Protein AF-A0A7V4SBR6-F1 (afdb_monomer)

Nearest PDB structures (foldseek):
  5ohx-assembly2_B  TM=8.838E-01  e=6.238E-14  Apis mellifera
  6c2h-assembly1_A  TM=8.377E-01  e=1.307E-14  Saccharomyces cerevisiae S288C
  5mms-assembly4_D  TM=8.036E-01  e=3.857E-14  Homo sapiens
  4coo-assembly1_B  TM=7.930E-01  e=3.564E-13  Homo sapiens
  5mms-assembly4_E  TM=7.949E-01  e=6.904E-13  Homo sapiens

Sequence (320 aa):
MINLKINEDVLKKTVQRCRERNIIIPTFAQLKDPIKIPEKIKSKLKNVGLWDVNPLNLFRITWKNNPKEKDGDGLFNGVNYIEMPSELTGVKAKIFALVGKWFPTGAHKVGAAFGCLVPRLVTGQFDPTTQKAVWPSTGNYCRGGAFDCALLACDAIAILPEEMSKERFDWLKEIGTSEIFATPGCESNVKEIYDKCWELRKERGDKIVIFNQFDEFGNAVWHYEITGSAIEEVFNQLKIKNEKLKIAIYVSATGSAGTIGAGDYLKKKFPNMKIAAAEALQCPTLYLNGFGGHRIEGIGDKHVPWIHNVRNTDIVIAID

Secondary structure (DSSP, 8-state):
-------HHHHHHHHHHHHHTT--PPPHHHHH-GGGS-HHHHHHHTTS-TTSS-GGGGGG-STTB---SSS---SB-S--EEEEPHHHH-SSS-EEEE-GGGSGGGSTHHHHHHHHHHHHHHHTSS-TTT-EEEEE-SSHHHHHHHHHHHHTT-EEEEEEETTS-HHHHHHHHHTT-SEEEEESS-TT--HHHHHHHHHHHHHHGGGEEE--TTT-HHHHHHIIIIIHHHHHHHHHHHHHH-TT----EEEEE-SSSTGGGHHHHHHHH-TT-EEEEEEETTS-HHHHS-----S-TTS--SS--TT--GGG--EEEEE-

pLDDT: mean 93.12, std 7.9, range [49.84, 98.75]

Foldseek 3Di:
DDDQAFDVVLLVLLVVLCVVLVADADDLVCQQPVVPPDPVLQVVQQVDFQQDLANSNNSQLAQFFDPDPDGDPRGGHAGAKDWDDCVVVVDPDIDMDGQQQSHHVRGNLLLLLCLQPVSCNNRSVDRQVQAEEEQQAADDNLVSNLSVCSSSVHAYEYEHAPPDDPVVVVVSVVSPRPYYHHFHDHRLPRPRSVVVVVVCCVVPPRNYDYDDLLARLSLQVSLLSRVLSSVVRVQVVVCVVPVPDAQAEDEDEADSQSNLSSVVNVCVVRVNHAYEYEAALQQQCPNPVGGGDDDPHPHRNSYRGPNHPVVRHDYYHHDD

Structure (mmCIF, N/CA/C/O backbone):
data_AF-A0A7V4SBR6-F1
#
_entry.id   AF-A0A7V4SBR6-F1
#
loop_
_atom_site.group_PDB
_atom_site.id
_atom_site.type_symbol
_atom_site.label_atom_id
_atom_site.label_alt_id
_atom_site.label_comp_id
_atom_site.label_asym_id
_atom_site.label_entity_id
_atom_site.label_seq_id
_atom_site.pdbx_PDB_ins_code
_atom_site.Cartn_x
_atom_site.Cartn_y
_atom_site.Cartn_z
_atom_site.occupancy
_atom_site.B_iso_or_equiv
_atom_site.auth_seq_id
_atom_site.auth_comp_id
_atom_site.auth_asym_id
_atom_site.auth_atom_id
_atom_site.pdbx_PDB_model_num
ATOM 1 N N . MET A 1 1 ? -4.843 -17.094 -10.164 1.00 49.84 1 MET A N 1
ATOM 2 C CA . MET A 1 1 ? -3.934 -17.859 -9.277 1.00 49.84 1 MET A CA 1
ATOM 3 C C . MET A 1 1 ? -2.602 -17.126 -9.249 1.00 49.84 1 MET A C 1
ATOM 5 O O . MET A 1 1 ? -2.150 -16.742 -10.320 1.00 49.84 1 MET A O 1
ATOM 9 N N . ILE A 1 2 ? -2.013 -16.874 -8.074 1.00 59.53 2 ILE A N 1
ATOM 10 C CA . ILE A 1 2 ? -0.702 -16.206 -7.976 1.00 59.53 2 ILE A CA 1
ATOM 11 C C . ILE A 1 2 ? 0.346 -17.127 -8.611 1.00 59.53 2 ILE A C 1
ATOM 13 O O . ILE A 1 2 ? 0.466 -18.288 -8.221 1.00 59.53 2 ILE A O 1
ATOM 17 N N . ASN A 1 3 ? 1.073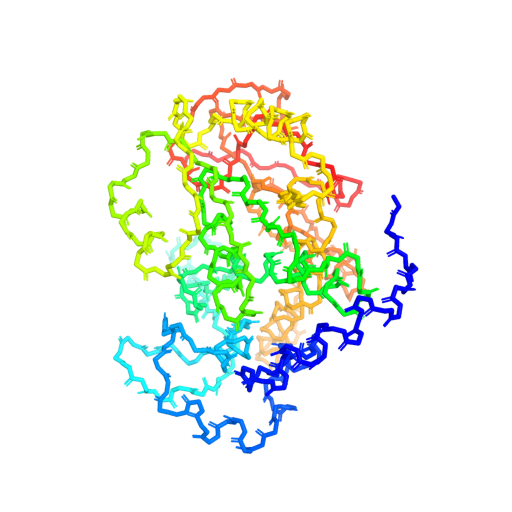 -16.632 -9.612 1.00 73.50 3 ASN A N 1
ATOM 18 C CA . ASN A 1 3 ? 2.171 -17.373 -10.217 1.00 73.50 3 ASN A CA 1
ATOM 19 C C . ASN A 1 3 ? 3.370 -17.327 -9.261 1.00 73.50 3 ASN A C 1
ATOM 21 O O . ASN A 1 3 ? 3.873 -16.250 -8.961 1.00 73.50 3 ASN A O 1
ATOM 25 N N . LEU A 1 4 ? 3.822 -18.481 -8.774 1.00 79.19 4 LEU A N 1
ATOM 26 C CA . LEU A 1 4 ? 4.982 -18.590 -7.879 1.00 79.19 4 LEU A CA 1
ATOM 27 C C . LEU A 1 4 ? 6.247 -19.065 -8.606 1.00 79.19 4 LEU A C 1
ATOM 29 O O . LEU A 1 4 ? 7.258 -19.343 -7.965 1.00 79.19 4 LEU A O 1
ATOM 33 N N . LYS A 1 5 ? 6.206 -19.183 -9.939 1.00 91.25 5 LYS A N 1
ATOM 34 C CA . LYS A 1 5 ? 7.383 -19.559 -10.724 1.00 91.25 5 LYS A CA 1
ATOM 35 C C . LYS A 1 5 ? 8.408 -18.434 -10.686 1.00 91.25 5 LYS A C 1
ATOM 37 O O . LYS A 1 5 ? 8.070 -17.283 -10.973 1.00 91.25 5 LYS A O 1
ATOM 42 N N . ILE A 1 6 ? 9.643 -18.810 -10.377 1.00 95.69 6 ILE A N 1
ATOM 43 C CA . ILE A 1 6 ? 10.805 -17.931 -10.420 1.00 95.69 6 ILE A CA 1
ATOM 44 C C . ILE A 1 6 ? 11.428 -18.028 -11.813 1.00 95.69 6 ILE A C 1
ATOM 46 O O . ILE A 1 6 ? 11.714 -19.122 -12.299 1.00 95.69 6 ILE A O 1
ATOM 50 N N . ASN A 1 7 ? 11.624 -16.882 -12.456 1.00 96.62 7 ASN A N 1
ATOM 51 C CA . ASN A 1 7 ? 12.447 -16.750 -13.648 1.00 96.62 7 ASN A CA 1
ATOM 52 C C . ASN A 1 7 ? 13.845 -16.286 -13.221 1.00 96.62 7 ASN A C 1
ATOM 54 O O . ASN A 1 7 ? 14.078 -15.101 -12.982 1.00 96.62 7 ASN A O 1
ATOM 58 N N . GLU A 1 8 ? 14.763 -17.243 -13.107 1.00 97.38 8 GLU A N 1
ATOM 59 C CA . GLU A 1 8 ? 16.122 -17.024 -12.601 1.00 97.38 8 GLU A CA 1
ATOM 60 C C . GLU A 1 8 ? 16.933 -16.037 -13.450 1.00 97.38 8 GLU A C 1
ATOM 62 O O . GLU A 1 8 ? 17.719 -15.254 -12.914 1.00 97.38 8 GLU A O 1
ATOM 67 N N . ASP A 1 9 ? 16.743 -16.030 -14.770 1.00 97.25 9 ASP A N 1
ATOM 68 C CA . ASP A 1 9 ? 17.516 -15.163 -15.664 1.00 97.25 9 ASP A CA 1
ATOM 69 C C . ASP A 1 9 ? 17.089 -13.702 -15.531 1.00 97.25 9 ASP A C 1
ATOM 71 O O . ASP A 1 9 ? 17.936 -12.810 -15.424 1.00 97.25 9 ASP A O 1
ATOM 75 N N . VAL A 1 10 ? 15.780 -13.450 -15.459 1.00 97.31 10 VAL A N 1
ATOM 76 C CA . VAL A 1 10 ? 15.262 -12.105 -15.178 1.00 97.31 10 VAL A CA 1
ATOM 77 C C . VAL A 1 10 ? 15.630 -11.678 -13.759 1.00 97.31 10 VAL A C 1
ATOM 79 O O . VAL A 1 10 ? 16.081 -10.551 -13.562 1.00 97.31 10 VAL A O 1
ATOM 82 N N . LEU A 1 11 ? 15.528 -12.573 -12.772 1.00 96.81 11 LEU A N 1
ATOM 83 C CA . LEU A 1 11 ? 15.899 -12.261 -11.392 1.00 96.81 11 LEU A CA 1
ATOM 84 C C . LEU A 1 11 ? 17.373 -11.842 -11.272 1.00 96.81 11 LEU A C 1
ATOM 86 O O . LEU A 1 11 ? 17.672 -10.852 -10.603 1.00 96.81 11 LEU A O 1
ATOM 90 N N . LYS A 1 12 ? 18.297 -12.528 -11.959 1.00 97.25 12 LYS A N 1
ATOM 91 C CA . LYS A 1 12 ? 19.718 -12.135 -12.002 1.00 97.25 12 LYS A CA 1
ATOM 92 C C . LYS A 1 12 ? 19.906 -10.724 -12.563 1.00 97.25 12 LYS A C 1
ATOM 94 O O . LYS A 1 12 ? 20.642 -9.939 -11.960 1.00 97.25 12 LYS A O 1
ATOM 99 N N . LYS A 1 13 ? 19.216 -10.376 -13.659 1.00 96.00 13 LYS A N 1
ATOM 100 C CA . LYS A 1 13 ? 19.238 -9.013 -14.226 1.00 96.00 13 LYS A CA 1
ATOM 101 C C . LYS A 1 13 ? 18.693 -7.984 -13.238 1.00 96.00 13 LYS A C 1
ATOM 103 O O . LYS A 1 13 ? 19.314 -6.942 -13.039 1.00 96.00 13 LYS A O 1
ATOM 108 N N . THR A 1 14 ? 17.577 -8.288 -12.576 1.00 96.50 14 THR A N 1
ATOM 109 C CA . THR A 1 14 ? 16.982 -7.424 -11.547 1.00 96.50 14 THR A CA 1
ATOM 110 C C . THR A 1 14 ? 17.958 -7.189 -10.394 1.00 96.50 14 THR A C 1
ATOM 112 O O . THR A 1 14 ? 18.200 -6.043 -10.021 1.00 96.50 14 THR A O 1
ATOM 115 N N . VAL A 1 15 ? 18.594 -8.245 -9.873 1.00 97.00 15 VAL A N 1
ATOM 116 C CA . VAL A 1 15 ? 19.606 -8.138 -8.807 1.00 97.00 15 VAL A CA 1
ATOM 117 C C . VAL A 1 15 ? 20.792 -7.284 -9.250 1.00 97.00 15 VAL A C 1
ATOM 119 O O . VAL A 1 15 ? 21.250 -6.434 -8.482 1.00 97.00 15 VAL A O 1
ATOM 122 N N . GLN A 1 16 ? 21.286 -7.478 -10.475 1.00 96.69 16 GLN A N 1
ATOM 123 C CA . GLN A 1 16 ? 22.364 -6.659 -11.026 1.00 96.69 16 GLN A CA 1
ATOM 124 C C . GLN A 1 16 ? 21.958 -5.181 -11.103 1.00 96.69 16 GLN A C 1
ATOM 126 O O . GLN A 1 16 ? 22.672 -4.328 -10.573 1.00 96.69 16 GLN A O 1
ATOM 131 N N . ARG A 1 17 ? 20.781 -4.880 -11.662 1.00 94.88 17 ARG A N 1
ATOM 132 C CA . ARG A 1 17 ? 20.254 -3.512 -11.761 1.00 94.88 17 ARG A CA 1
ATOM 133 C C . ARG A 1 17 ? 20.107 -2.855 -10.387 1.00 94.88 17 ARG A C 1
ATOM 135 O O . ARG A 1 17 ? 20.498 -1.702 -10.210 1.00 94.88 17 ARG A O 1
ATOM 142 N N . CYS A 1 18 ? 19.595 -3.585 -9.393 1.00 96.56 18 CYS A N 1
ATOM 143 C CA . CYS A 1 18 ? 19.503 -3.082 -8.023 1.00 96.56 18 CYS A CA 1
ATOM 144 C C . CYS A 1 18 ? 20.886 -2.759 -7.440 1.00 96.56 18 CYS A C 1
ATOM 146 O O . CYS A 1 18 ? 21.035 -1.723 -6.795 1.00 96.56 18 CYS A O 1
ATOM 148 N N . ARG A 1 19 ? 21.909 -3.589 -7.693 1.00 96.69 19 ARG A N 1
ATOM 149 C CA . ARG A 1 19 ? 23.289 -3.312 -7.251 1.00 96.69 19 ARG A CA 1
ATOM 150 C C . ARG A 1 19 ? 23.851 -2.050 -7.902 1.00 96.69 19 ARG A C 1
ATOM 152 O O . ARG A 1 19 ? 24.358 -1.192 -7.188 1.00 96.69 19 ARG A O 1
ATOM 159 N N . GLU A 1 20 ? 23.707 -1.907 -9.217 1.00 96.38 20 GLU A N 1
ATOM 160 C CA . GLU A 1 20 ? 24.179 -0.734 -9.974 1.00 96.38 20 GLU A CA 1
ATOM 161 C C . GLU A 1 20 ? 23.529 0.571 -9.493 1.00 96.38 20 GLU A C 1
ATOM 163 O O . GLU A 1 20 ? 24.175 1.616 -9.427 1.00 96.38 20 GLU A O 1
ATOM 168 N N . ARG A 1 21 ? 22.250 0.509 -9.110 1.00 95.06 21 ARG A N 1
ATOM 169 C CA . ARG A 1 21 ? 21.473 1.660 -8.630 1.00 95.06 21 ARG A CA 1
ATOM 170 C C . ARG A 1 21 ? 21.472 1.819 -7.106 1.00 95.06 21 ARG A C 1
ATOM 172 O O . ARG A 1 21 ? 20.815 2.723 -6.600 1.00 95.06 21 ARG A O 1
ATOM 179 N N . ASN A 1 22 ? 22.215 0.986 -6.371 1.00 95.69 22 ASN A N 1
ATOM 180 C CA . ASN A 1 22 ? 22.245 0.960 -4.901 1.00 95.69 22 ASN A CA 1
ATOM 181 C C . ASN A 1 22 ? 20.854 0.811 -4.243 1.00 95.69 22 ASN A C 1
ATOM 183 O O . ASN A 1 22 ? 20.588 1.384 -3.184 1.00 95.69 22 ASN A O 1
ATOM 187 N N . ILE A 1 23 ? 19.970 0.032 -4.864 1.00 97.44 23 ILE A N 1
ATOM 188 C CA . ILE A 1 23 ? 18.605 -0.224 -4.399 1.00 97.44 23 ILE A CA 1
ATOM 189 C C . ILE A 1 23 ? 18.608 -1.424 -3.451 1.00 97.44 23 ILE A C 1
ATOM 191 O O . ILE A 1 23 ? 19.136 -2.490 -3.772 1.00 97.44 23 ILE A O 1
ATOM 195 N N . ILE A 1 24 ? 17.970 -1.262 -2.293 1.00 96.81 24 ILE A N 1
ATOM 196 C CA . ILE A 1 24 ? 17.698 -2.348 -1.349 1.00 96.81 24 ILE A CA 1
ATOM 197 C C . ILE A 1 24 ? 16.189 -2.410 -1.151 1.00 96.81 24 ILE A C 1
ATOM 199 O O . ILE A 1 24 ? 15.581 -1.444 -0.696 1.00 96.81 24 ILE A O 1
ATOM 203 N N . ILE A 1 25 ? 15.603 -3.556 -1.478 1.00 97.31 25 ILE A N 1
ATOM 204 C CA . ILE A 1 25 ? 14.169 -3.788 -1.330 1.00 97.31 25 ILE A CA 1
ATOM 205 C C . ILE A 1 25 ? 13.892 -4.255 0.110 1.00 97.31 25 ILE A C 1
ATOM 207 O O . ILE A 1 25 ? 14.492 -5.243 0.546 1.00 97.31 25 ILE A O 1
ATOM 211 N N . PRO A 1 26 ? 13.010 -3.579 0.867 1.00 97.62 26 PRO A N 1
ATOM 212 C CA . PRO A 1 26 ? 12.646 -4.001 2.211 1.00 97.62 26 PRO A CA 1
ATOM 213 C C . PRO A 1 26 ? 11.782 -5.262 2.188 1.00 97.62 26 PRO A C 1
ATOM 215 O O . PRO A 1 26 ? 10.967 -5.485 1.294 1.00 97.62 26 PRO A O 1
ATOM 218 N N . THR A 1 27 ? 11.905 -6.064 3.239 1.00 97.81 27 THR A N 1
ATOM 219 C CA . THR A 1 27 ? 10.966 -7.161 3.500 1.00 97.81 27 THR A CA 1
ATOM 220 C C . THR A 1 27 ? 9.692 -6.634 4.160 1.00 97.81 27 THR A C 1
ATOM 222 O O . THR A 1 27 ? 9.720 -5.629 4.873 1.00 97.81 27 THR A O 1
ATOM 225 N N . PHE A 1 28 ? 8.579 -7.363 4.047 1.00 97.69 28 PHE A N 1
ATOM 226 C CA . PHE A 1 28 ? 7.375 -7.049 4.828 1.00 97.69 28 PHE A CA 1
ATOM 227 C C . PHE A 1 28 ? 7.633 -7.043 6.338 1.00 97.69 28 PHE A C 1
ATOM 229 O O . PHE A 1 28 ? 7.047 -6.234 7.048 1.00 97.69 28 PHE A O 1
ATOM 236 N N . ALA A 1 29 ? 8.559 -7.872 6.835 1.00 98.31 29 ALA A N 1
ATOM 237 C CA . ALA A 1 29 ? 8.953 -7.849 8.241 1.00 98.31 29 ALA A CA 1
ATOM 238 C C . ALA A 1 29 ? 9.539 -6.489 8.659 1.00 98.31 29 ALA A C 1
ATOM 240 O O . ALA A 1 29 ? 9.257 -6.033 9.763 1.00 98.31 29 ALA A O 1
ATOM 241 N N . GLN A 1 30 ? 10.312 -5.843 7.783 1.00 97.94 30 GLN A N 1
ATOM 242 C CA . GLN A 1 30 ? 10.882 -4.511 8.008 1.00 97.94 30 GLN A CA 1
ATOM 243 C C . GLN A 1 30 ? 9.852 -3.392 7.829 1.00 97.94 30 GLN A C 1
ATOM 245 O O . GLN A 1 30 ? 9.862 -2.440 8.600 1.00 97.94 30 GLN A O 1
ATOM 250 N N . LEU A 1 31 ? 8.941 -3.511 6.855 1.00 97.94 31 LEU A N 1
ATOM 251 C CA . LEU A 1 31 ? 7.851 -2.540 6.680 1.00 97.94 31 LEU A CA 1
ATOM 252 C C . LEU A 1 31 ? 6.873 -2.564 7.866 1.00 97.94 31 LEU A C 1
ATOM 254 O O . LEU A 1 31 ? 6.405 -1.519 8.319 1.00 97.94 31 LEU A O 1
ATOM 258 N N . LYS A 1 32 ? 6.586 -3.758 8.396 1.00 97.81 32 LYS A N 1
ATOM 259 C CA . LYS A 1 32 ? 5.745 -3.979 9.582 1.00 97.81 32 LYS A CA 1
ATOM 260 C C . LYS A 1 32 ? 6.430 -3.506 10.864 1.00 97.81 32 LYS A C 1
ATOM 262 O O . LYS A 1 32 ? 5.789 -2.919 11.738 1.00 97.81 3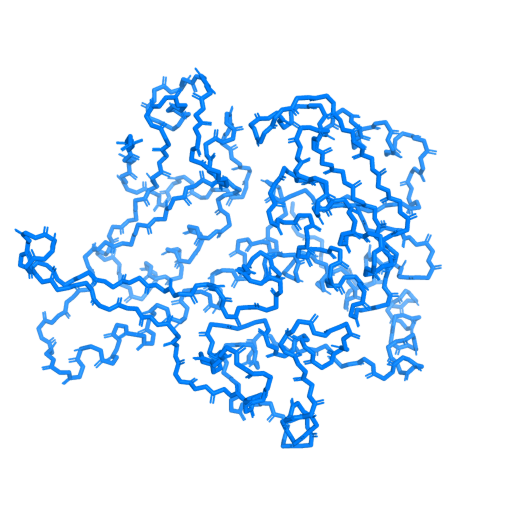2 LYS A O 1
ATOM 267 N N . ASP A 1 33 ? 7.727 -3.771 10.980 1.00 97.06 33 ASP A N 1
ATOM 268 C CA . ASP A 1 33 ? 8.535 -3.432 12.145 1.00 97.06 33 ASP A CA 1
ATOM 269 C C . ASP A 1 33 ? 9.856 -2.761 11.732 1.00 97.06 33 ASP A C 1
ATOM 271 O O . ASP A 1 33 ? 10.865 -3.441 11.499 1.00 97.06 33 ASP A O 1
ATOM 275 N N . PRO A 1 34 ? 9.870 -1.416 11.682 1.00 95.44 34 PRO A N 1
ATOM 276 C CA . PRO A 1 34 ? 11.054 -0.653 11.314 1.00 95.44 34 PRO A CA 1
ATOM 277 C C . PRO A 1 34 ? 12.265 -0.842 12.240 1.00 95.44 34 PRO A C 1
ATOM 279 O O . PRO A 1 34 ? 13.383 -0.490 11.856 1.00 95.44 34 PRO A O 1
ATOM 282 N N . ILE A 1 35 ? 12.102 -1.438 13.431 1.00 95.50 35 ILE A N 1
ATOM 283 C CA . ILE A 1 35 ? 13.235 -1.796 14.304 1.00 95.50 35 ILE A CA 1
ATOM 284 C C . ILE A 1 35 ? 14.167 -2.782 13.586 1.00 95.50 35 ILE A C 1
ATOM 286 O O . ILE A 1 35 ? 15.388 -2.681 13.720 1.00 95.50 35 ILE A O 1
ATOM 290 N N . LYS A 1 36 ? 13.609 -3.666 12.747 1.00 97.12 36 LYS A N 1
ATOM 291 C CA . LYS A 1 36 ? 14.345 -4.673 11.960 1.00 97.12 36 LYS A CA 1
ATOM 292 C C . LYS A 1 36 ? 15.120 -4.091 10.776 1.00 97.12 36 LYS A C 1
ATOM 294 O O . LYS A 1 36 ? 15.801 -4.829 10.059 1.00 97.12 36 LYS A O 1
ATOM 299 N N . ILE A 1 37 ? 15.005 -2.790 10.519 1.00 96.56 37 ILE A N 1
ATOM 300 C CA . ILE A 1 37 ? 15.782 -2.121 9.478 1.00 96.56 37 ILE A CA 1
ATOM 301 C C . ILE A 1 37 ? 17.221 -1.942 9.985 1.00 96.56 37 ILE A C 1
ATOM 303 O O . ILE A 1 37 ? 17.414 -1.401 11.078 1.00 96.56 37 ILE A O 1
ATOM 307 N N . PRO A 1 38 ? 18.244 -2.344 9.205 1.00 96.00 38 PRO A N 1
ATOM 308 C CA . PRO A 1 38 ? 19.643 -2.166 9.583 1.00 96.00 38 PRO A CA 1
ATOM 309 C C . PRO A 1 38 ? 19.987 -0.713 9.943 1.00 96.00 38 PRO A C 1
ATOM 311 O O . PRO A 1 38 ? 19.617 0.216 9.222 1.00 96.00 38 PRO A O 1
ATOM 314 N N . GLU A 1 39 ? 20.780 -0.508 11.000 1.00 94.19 39 GLU A N 1
ATOM 315 C CA . GLU A 1 39 ? 21.197 0.834 11.454 1.00 94.19 39 GLU A CA 1
ATOM 316 C C . GLU A 1 39 ? 21.869 1.662 10.355 1.00 94.19 39 GLU A C 1
ATOM 318 O O . GLU A 1 39 ? 21.635 2.864 10.238 1.00 94.19 39 GLU A O 1
ATOM 323 N N . LYS A 1 40 ? 22.644 1.018 9.474 1.00 94.69 40 LYS A N 1
ATOM 324 C CA . LYS A 1 40 ? 23.271 1.686 8.324 1.00 94.69 40 LYS A CA 1
ATOM 325 C C . LYS A 1 40 ? 22.243 2.337 7.389 1.00 94.69 40 LYS A C 1
ATOM 327 O O . LYS A 1 40 ? 22.531 3.381 6.813 1.00 94.69 40 LYS A O 1
ATOM 332 N N . ILE A 1 41 ? 21.064 1.732 7.230 1.00 94.56 41 ILE A N 1
ATOM 333 C CA . ILE A 1 41 ? 19.969 2.268 6.408 1.00 94.56 41 ILE A CA 1
ATOM 334 C C . ILE A 1 41 ? 19.264 3.397 7.162 1.00 94.56 41 ILE A C 1
ATOM 336 O O . ILE A 1 41 ? 19.107 4.485 6.610 1.00 94.56 41 ILE A O 1
ATOM 340 N N . LYS A 1 42 ? 18.932 3.185 8.443 1.00 92.31 42 LYS A N 1
ATOM 341 C CA . LYS A 1 42 ? 18.300 4.206 9.299 1.00 92.31 42 LYS A CA 1
ATOM 342 C C . LYS A 1 42 ? 19.143 5.476 9.414 1.00 92.31 42 LYS A C 1
ATOM 344 O O . LYS A 1 42 ? 18.611 6.574 9.321 1.00 92.31 42 LYS A O 1
ATOM 349 N N . SER A 1 43 ? 20.463 5.341 9.539 1.00 91.19 43 SER A N 1
ATOM 350 C CA . SER A 1 43 ? 21.386 6.480 9.575 1.00 91.19 43 SER A CA 1
ATOM 351 C C . SER A 1 43 ? 21.332 7.313 8.289 1.00 91.19 43 SER A C 1
ATOM 353 O O . SER A 1 43 ? 21.249 8.536 8.356 1.00 91.19 43 SER A O 1
ATOM 355 N N . LYS A 1 44 ? 21.286 6.664 7.117 1.00 91.94 44 LYS A N 1
ATOM 356 C CA . LYS A 1 44 ? 21.164 7.360 5.826 1.00 91.94 44 LYS A CA 1
ATOM 357 C C . LYS A 1 44 ? 19.803 8.035 5.644 1.00 91.94 44 LYS A C 1
ATOM 359 O O . LYS A 1 44 ? 19.751 9.135 5.108 1.00 91.94 44 LYS A O 1
ATOM 364 N N . LEU A 1 45 ? 18.724 7.402 6.111 1.00 90.69 45 LEU A N 1
ATOM 365 C CA . LEU A 1 45 ? 17.360 7.937 6.020 1.00 90.69 45 LEU A CA 1
ATOM 366 C C . LEU A 1 45 ? 17.195 9.300 6.703 1.00 90.69 45 LEU A C 1
ATOM 368 O O . LEU A 1 45 ? 16.370 10.092 6.260 1.00 90.69 45 LEU A O 1
ATOM 372 N N . LYS A 1 46 ? 17.997 9.612 7.729 1.00 87.38 46 LYS A N 1
ATOM 373 C CA . LYS A 1 46 ? 17.968 10.921 8.407 1.00 87.38 46 LYS A CA 1
ATOM 374 C C . LYS A 1 46 ? 18.178 12.105 7.457 1.00 87.38 46 LYS A C 1
ATOM 376 O O . LYS A 1 46 ? 17.678 13.185 7.736 1.00 87.38 46 LYS A O 1
ATOM 381 N N . ASN A 1 47 ? 18.884 11.883 6.348 1.00 87.62 47 ASN A N 1
ATOM 382 C CA . ASN A 1 47 ? 19.232 12.908 5.362 1.00 87.62 47 ASN A CA 1
ATOM 383 C C . ASN A 1 47 ? 18.388 12.814 4.080 1.00 87.62 47 ASN A C 1
ATOM 385 O O . ASN A 1 47 ? 18.780 13.357 3.053 1.00 87.62 47 ASN A O 1
ATOM 389 N N . VAL A 1 48 ? 17.283 12.065 4.109 1.00 89.38 48 VAL A N 1
ATOM 390 C CA . VAL A 1 48 ? 16.388 11.867 2.963 1.00 89.38 48 VAL A CA 1
ATOM 391 C C . VAL A 1 48 ? 15.008 12.388 3.345 1.00 89.38 48 VAL A C 1
ATOM 393 O O . VAL A 1 48 ? 14.439 11.929 4.343 1.00 89.38 48 VAL A O 1
ATOM 396 N N . GLY A 1 49 ? 14.460 13.312 2.560 1.00 88.94 49 GLY A N 1
ATOM 397 C CA . GLY A 1 49 ? 13.093 13.813 2.693 1.00 88.94 49 GLY A CA 1
ATOM 398 C C . GLY A 1 49 ? 12.066 12.703 2.460 1.00 88.94 49 GLY A C 1
ATOM 399 O O . GLY A 1 49 ? 12.324 11.725 1.754 1.00 88.94 49 GLY A O 1
ATOM 400 N N . LEU A 1 50 ? 10.893 12.801 3.093 1.00 87.00 50 LEU A N 1
ATOM 401 C CA . LEU A 1 50 ? 9.859 11.749 3.032 1.00 87.00 50 LEU A CA 1
ATOM 402 C C . LEU A 1 50 ? 9.342 11.509 1.600 1.00 87.00 50 LEU A C 1
ATOM 404 O O . LEU A 1 50 ? 8.896 10.407 1.283 1.00 87.00 50 LEU A O 1
ATOM 408 N N . TRP A 1 51 ? 9.436 12.525 0.746 1.00 86.44 51 TRP A N 1
ATOM 409 C CA . TRP A 1 51 ? 8.892 12.534 -0.612 1.00 86.44 51 TRP A CA 1
ATOM 410 C C . TRP A 1 51 ? 9.984 12.491 -1.686 1.00 86.44 51 TRP A C 1
ATOM 412 O O . TRP A 1 51 ? 9.663 12.440 -2.870 1.00 86.44 51 TRP A O 1
ATOM 422 N N . ASP A 1 52 ? 11.259 12.471 -1.286 1.00 92.00 52 ASP A N 1
ATOM 423 C CA . ASP A 1 52 ? 12.384 12.421 -2.215 1.00 92.00 52 ASP A CA 1
ATOM 424 C C . ASP A 1 52 ? 12.331 11.153 -3.072 1.00 92.00 52 ASP A C 1
ATOM 426 O O . ASP A 1 52 ? 12.067 10.048 -2.580 1.00 92.00 52 ASP A O 1
ATOM 430 N N . VAL A 1 53 ? 12.688 11.289 -4.348 1.00 94.00 53 VAL A N 1
ATOM 431 C CA . VAL A 1 53 ? 12.929 10.148 -5.238 1.00 94.00 53 VAL A CA 1
ATOM 432 C C . VAL A 1 53 ? 14.287 9.532 -4.885 1.00 94.00 53 VAL A C 1
ATOM 434 O O . VAL A 1 53 ? 15.308 9.756 -5.532 1.00 94.00 53 VAL A O 1
ATOM 437 N N . ASN A 1 54 ? 14.307 8.787 -3.782 1.00 94.94 54 ASN A N 1
ATOM 438 C CA . ASN A 1 54 ? 15.480 8.115 -3.240 1.00 94.94 54 ASN A CA 1
ATOM 439 C C . ASN A 1 54 ? 15.114 6.671 -2.857 1.00 94.94 54 ASN A C 1
ATOM 441 O O . ASN A 1 54 ? 14.183 6.490 -2.069 1.00 94.94 54 ASN A O 1
ATOM 445 N N . PRO A 1 55 ? 15.838 5.637 -3.332 1.00 96.56 55 PRO A N 1
ATOM 446 C CA . PRO A 1 55 ? 15.504 4.235 -3.058 1.00 96.56 55 PRO A CA 1
ATOM 447 C C . PRO A 1 55 ? 15.352 3.880 -1.573 1.00 96.56 55 PRO A C 1
ATOM 449 O O . PRO A 1 55 ? 14.652 2.930 -1.230 1.00 96.56 55 PRO A O 1
ATOM 452 N N . LEU A 1 56 ? 15.970 4.641 -0.662 1.00 95.62 56 LEU A N 1
ATOM 453 C CA . LEU A 1 56 ? 15.797 4.433 0.776 1.00 95.62 56 LEU A CA 1
ATOM 454 C C . LEU A 1 56 ? 14.350 4.669 1.239 1.00 95.62 56 LEU A C 1
ATOM 456 O O . LEU A 1 56 ? 13.924 4.035 2.205 1.00 95.62 56 LEU A O 1
ATOM 460 N N . ASN A 1 57 ? 13.565 5.496 0.540 1.00 95.81 57 ASN A N 1
ATOM 461 C CA . ASN A 1 57 ? 12.156 5.730 0.867 1.00 95.81 57 ASN A CA 1
ATOM 462 C C . ASN A 1 57 ? 11.265 4.488 0.691 1.00 95.81 57 ASN A C 1
ATOM 464 O O . ASN A 1 57 ? 10.173 4.467 1.255 1.00 95.81 57 ASN A O 1
ATOM 468 N N . LEU A 1 58 ? 11.748 3.405 0.065 1.00 97.50 58 LEU A N 1
ATOM 469 C CA . LEU A 1 58 ? 11.067 2.102 0.103 1.00 97.50 58 LEU A CA 1
ATOM 470 C C . LEU A 1 58 ? 10.846 1.623 1.549 1.00 97.50 58 LEU A C 1
ATOM 472 O O . LEU A 1 58 ? 9.800 1.069 1.877 1.00 97.50 58 LEU A O 1
ATOM 476 N N . PHE A 1 59 ? 11.797 1.890 2.451 1.00 97.06 59 PHE A N 1
ATOM 477 C CA . PHE A 1 59 ? 11.686 1.545 3.873 1.00 97.06 59 PHE A CA 1
ATOM 478 C C . PHE A 1 59 ? 10.654 2.392 4.633 1.00 97.06 59 PHE A C 1
ATOM 480 O O . PHE A 1 59 ? 10.283 2.036 5.750 1.00 97.06 59 PHE A O 1
ATOM 487 N N . ARG A 1 60 ? 10.184 3.496 4.037 1.00 95.31 60 ARG A N 1
ATOM 488 C CA . ARG A 1 60 ? 9.133 4.365 4.582 1.00 95.31 60 ARG A CA 1
ATOM 489 C C . ARG A 1 60 ? 7.737 3.994 4.087 1.00 95.31 60 ARG A C 1
ATOM 491 O O . ARG A 1 60 ? 6.775 4.700 4.371 1.00 95.31 60 ARG A O 1
ATOM 498 N N . ILE A 1 61 ? 7.574 2.868 3.400 1.00 97.19 61 ILE A N 1
ATOM 499 C CA . ILE A 1 61 ? 6.258 2.337 3.031 1.00 97.19 61 ILE A CA 1
ATOM 500 C C . ILE A 1 61 ? 5.657 1.619 4.256 1.00 97.19 61 ILE A C 1
ATOM 502 O O . ILE A 1 61 ? 5.522 0.398 4.313 1.00 97.19 61 ILE A O 1
ATOM 506 N N . THR A 1 62 ? 5.360 2.396 5.301 1.00 97.06 62 THR A N 1
ATOM 507 C CA . THR A 1 62 ? 4.916 1.920 6.618 1.00 97.06 62 THR A CA 1
ATOM 508 C C . THR A 1 62 ? 4.019 2.941 7.321 1.00 97.06 62 THR A C 1
ATOM 510 O O . THR A 1 62 ? 4.162 4.147 7.144 1.00 97.06 62 THR A O 1
ATOM 513 N N . TRP A 1 63 ? 3.128 2.465 8.196 1.00 97.69 63 TRP A N 1
ATOM 514 C CA . TRP A 1 63 ? 2.272 3.312 9.045 1.00 97.69 63 TRP A CA 1
ATOM 515 C C . TRP A 1 63 ? 3.024 4.022 10.176 1.00 97.69 63 TRP A C 1
ATOM 517 O O . TRP A 1 63 ? 2.413 4.762 10.944 1.00 97.69 63 TRP A O 1
ATOM 527 N N . LYS A 1 64 ? 4.328 3.773 10.308 1.00 96.06 64 LYS A N 1
ATOM 528 C CA . LYS A 1 64 ? 5.158 4.141 11.462 1.00 96.06 64 LYS A CA 1
ATOM 529 C C . LYS A 1 64 ? 6.151 5.268 11.177 1.00 96.06 64 LYS A C 1
ATOM 531 O O . LYS A 1 64 ? 7.077 5.474 11.954 1.00 96.06 64 LYS A O 1
ATOM 536 N N . ASN A 1 65 ? 6.006 5.985 10.063 1.00 93.88 65 ASN A N 1
ATOM 537 C CA . ASN A 1 65 ? 6.844 7.154 9.785 1.00 93.88 65 ASN A CA 1
ATOM 538 C C . ASN A 1 65 ? 6.603 8.251 10.822 1.00 93.88 65 ASN A C 1
ATOM 540 O O . ASN A 1 65 ? 5.493 8.403 11.321 1.00 93.88 65 ASN A O 1
ATOM 544 N N . ASN A 1 66 ? 7.624 9.032 11.147 1.00 89.44 66 ASN A N 1
ATOM 545 C CA . ASN A 1 66 ? 7.453 10.122 12.097 1.00 89.44 66 ASN A CA 1
ATOM 546 C C . ASN A 1 66 ? 6.574 11.258 11.524 1.00 89.44 66 ASN A C 1
ATOM 548 O O . ASN A 1 66 ? 6.847 11.718 10.411 1.00 89.44 66 ASN A O 1
ATOM 552 N N . PRO A 1 67 ? 5.548 11.739 12.252 1.00 84.56 67 PRO A N 1
ATOM 553 C CA . PRO A 1 67 ? 4.616 12.749 11.758 1.00 84.56 67 PRO A CA 1
ATOM 554 C C . PRO A 1 67 ? 5.152 14.192 11.846 1.00 84.56 67 PRO A C 1
ATOM 556 O O . PRO A 1 67 ? 4.601 15.020 12.575 1.00 84.56 67 PRO A O 1
ATOM 559 N N . LYS A 1 68 ? 6.224 14.521 11.115 1.00 76.19 68 LYS A N 1
ATOM 560 C CA . LYS A 1 68 ? 6.789 15.885 11.053 1.00 76.19 68 LYS A CA 1
ATOM 561 C C . LYS A 1 68 ? 6.696 16.482 9.648 1.00 76.19 68 LYS A C 1
ATOM 563 O O . LYS A 1 68 ? 7.043 15.829 8.672 1.00 76.19 68 LYS A O 1
ATOM 568 N N . GLU A 1 69 ? 6.224 17.730 9.570 1.00 58.88 69 GLU A N 1
ATOM 569 C CA . GLU A 1 69 ? 5.956 18.456 8.311 1.00 58.88 69 GLU A CA 1
ATOM 570 C C . GLU A 1 69 ? 7.199 19.098 7.681 1.00 58.88 69 GLU A C 1
ATOM 572 O O . GLU A 1 69 ? 7.212 19.335 6.479 1.00 58.88 69 GLU A O 1
ATOM 577 N N . LYS A 1 70 ? 8.243 19.376 8.472 1.00 54.62 70 LYS A N 1
ATOM 578 C CA . LYS A 1 70 ? 9.545 19.833 7.964 1.00 54.62 70 LYS A CA 1
ATOM 579 C C . LYS A 1 70 ? 10.448 18.624 7.736 1.00 54.62 70 LYS A C 1
ATOM 581 O O . LYS A 1 70 ? 10.457 17.718 8.570 1.00 54.62 70 LYS A O 1
ATOM 586 N N . ASP A 1 71 ? 11.197 18.633 6.636 1.00 52.06 71 ASP A N 1
ATOM 587 C CA . ASP A 1 71 ? 12.151 17.582 6.279 1.00 52.06 71 ASP A CA 1
ATOM 588 C C . ASP A 1 71 ? 13.046 17.191 7.467 1.00 52.06 71 ASP A C 1
ATOM 590 O O . ASP A 1 71 ? 13.685 18.041 8.085 1.00 52.06 71 ASP A O 1
ATOM 594 N N . GLY A 1 72 ? 13.091 15.891 7.779 1.00 53.41 72 GLY A N 1
ATOM 595 C CA . GLY A 1 72 ? 13.919 15.327 8.850 1.00 53.41 72 GLY A CA 1
ATOM 596 C C . GLY A 1 72 ? 13.300 15.493 10.245 1.00 53.41 72 GLY A C 1
ATOM 597 O O . GLY A 1 72 ? 13.242 16.561 10.838 1.00 53.41 72 GLY A O 1
ATOM 598 N N . ASP A 1 73 ? 12.877 14.408 10.877 1.00 59.22 73 ASP A N 1
ATOM 599 C CA . ASP A 1 73 ? 13.844 13.568 11.597 1.00 59.22 73 ASP A CA 1
ATOM 600 C C . ASP A 1 73 ? 14.067 12.190 10.972 1.00 59.22 73 ASP A C 1
ATOM 602 O O . ASP A 1 73 ? 14.977 11.462 11.370 1.00 59.22 73 ASP A O 1
ATOM 606 N N . GLY A 1 74 ? 13.253 11.880 9.959 1.00 56.59 74 GLY A N 1
ATOM 607 C CA . GLY A 1 74 ? 13.465 10.863 8.939 1.00 56.59 74 GLY A CA 1
ATOM 608 C C . GLY A 1 74 ? 13.430 9.412 9.411 1.00 56.59 74 GLY A C 1
ATOM 609 O O . GLY A 1 74 ? 13.793 8.521 8.638 1.00 56.59 74 GLY A O 1
ATOM 610 N N . LEU A 1 75 ? 13.014 9.174 10.650 1.00 80.69 75 LEU A N 1
ATOM 611 C CA . LEU A 1 75 ? 12.992 7.855 11.265 1.00 80.69 75 LEU A CA 1
ATOM 612 C C . LEU A 1 75 ? 11.550 7.389 11.504 1.00 80.69 75 LEU A C 1
ATOM 614 O O . LEU A 1 75 ? 10.606 7.815 10.838 1.00 80.69 75 LEU A O 1
ATOM 618 N N . PHE A 1 76 ? 11.396 6.461 12.435 1.00 91.44 76 PHE A N 1
ATOM 619 C CA . PHE A 1 76 ? 10.155 5.769 12.712 1.00 91.44 76 PHE A CA 1
ATOM 620 C C . PHE A 1 76 ? 9.726 6.035 14.151 1.00 91.44 76 PHE A C 1
ATOM 622 O O . PHE A 1 76 ? 10.570 6.206 15.033 1.00 91.44 76 PHE A O 1
ATOM 629 N N . ASN A 1 77 ? 8.420 6.042 14.378 1.00 89.62 77 ASN A N 1
ATOM 630 C CA . ASN A 1 77 ? 7.799 6.096 15.694 1.00 89.62 77 ASN A CA 1
ATOM 631 C C . ASN A 1 77 ? 6.780 4.942 15.813 1.00 89.62 77 ASN A C 1
ATOM 633 O O . ASN A 1 77 ? 6.824 3.978 15.046 1.00 89.62 77 ASN A O 1
ATOM 637 N N . GLY A 1 78 ? 5.858 5.016 16.771 1.00 92.81 78 GLY A N 1
ATOM 638 C CA . GLY A 1 78 ? 4.667 4.174 16.779 1.00 92.81 78 GLY A CA 1
ATOM 639 C C . GLY A 1 78 ? 3.794 4.379 15.536 1.00 92.81 78 GLY A C 1
ATOM 640 O O . GLY A 1 78 ? 4.010 5.280 14.723 1.00 92.81 78 GLY A O 1
ATOM 641 N N . VAL A 1 79 ? 2.784 3.524 15.396 1.00 97.38 79 VAL A N 1
ATOM 642 C CA . VAL A 1 79 ? 1.763 3.669 14.352 1.00 97.38 79 VAL A CA 1
ATOM 643 C C . VAL A 1 79 ? 1.136 5.063 14.426 1.00 97.38 79 VAL A C 1
ATOM 645 O O . VAL A 1 79 ? 0.729 5.508 15.496 1.00 97.38 79 VAL A O 1
ATOM 648 N N . ASN A 1 80 ? 1.018 5.740 13.286 1.00 95.94 80 ASN A N 1
ATOM 649 C CA . ASN A 1 80 ? 0.286 6.996 13.208 1.00 95.94 80 ASN A CA 1
ATOM 650 C C . ASN A 1 80 ? -1.216 6.719 13.281 1.00 95.94 80 ASN A C 1
ATOM 652 O O . ASN A 1 80 ? -1.794 6.157 12.346 1.00 95.94 80 ASN A O 1
ATOM 656 N N . TYR A 1 81 ? -1.853 7.132 14.373 1.00 97.00 81 TYR A N 1
ATOM 657 C CA . TYR A 1 81 ? -3.299 7.059 14.542 1.00 97.00 81 TYR A CA 1
ATOM 658 C C . TYR A 1 81 ? -3.828 8.264 15.319 1.00 97.00 81 TYR A C 1
ATOM 660 O O . TYR A 1 81 ? -3.087 8.938 16.034 1.00 97.00 81 TYR A O 1
ATOM 668 N N . ILE A 1 82 ? -5.126 8.507 15.181 1.00 96.50 82 ILE A N 1
ATOM 669 C CA . ILE A 1 82 ? -5.891 9.431 16.017 1.00 96.50 82 ILE A CA 1
ATOM 670 C C . ILE A 1 82 ? -6.980 8.649 16.747 1.00 96.50 82 ILE A C 1
ATOM 672 O O . ILE A 1 82 ? -7.612 7.778 16.152 1.00 96.50 82 ILE A O 1
ATOM 676 N N . GLU A 1 83 ? -7.196 8.944 18.026 1.00 96.31 83 GLU A N 1
ATOM 677 C CA . GLU A 1 83 ? -8.379 8.508 18.774 1.00 96.31 83 GLU A CA 1
ATOM 678 C C . GLU A 1 83 ? -9.392 9.655 18.750 1.00 96.31 83 GLU A C 1
ATOM 680 O O . GLU A 1 83 ? -9.069 10.780 19.134 1.00 96.31 83 GLU A O 1
ATOM 685 N N . MET A 1 84 ? -10.598 9.391 18.253 1.00 96.56 84 MET A N 1
ATOM 686 C CA . MET A 1 84 ? -11.658 10.389 18.196 1.00 96.56 84 MET A CA 1
ATOM 687 C C . MET A 1 84 ? -12.319 10.515 19.577 1.00 96.56 84 MET A C 1
ATOM 689 O O . MET A 1 84 ? -12.758 9.501 20.129 1.00 96.56 84 MET A O 1
ATOM 693 N N . PRO A 1 85 ? -12.418 11.731 20.141 1.00 94.88 85 PRO A N 1
ATOM 694 C CA . PRO A 1 85 ? -13.061 11.949 21.430 1.00 94.88 85 PRO A CA 1
ATOM 695 C C . PRO A 1 85 ? -14.567 11.650 21.370 1.00 94.88 85 PRO A C 1
ATOM 697 O O . PRO A 1 85 ? -15.227 11.836 20.340 1.00 94.88 85 PRO A O 1
ATOM 700 N N . SER A 1 86 ? -15.132 11.199 22.491 1.00 94.69 86 SER A N 1
ATOM 701 C CA . SER A 1 86 ? -16.572 10.916 22.616 1.00 94.69 86 SER A CA 1
ATOM 702 C C . SER A 1 86 ? -17.438 12.156 22.392 1.00 94.69 86 SER A C 1
ATOM 704 O O . SER A 1 86 ? -18.561 12.048 21.915 1.00 94.69 86 SER A O 1
ATOM 706 N N . GLU A 1 87 ? -16.895 13.332 22.684 1.00 96.00 87 GLU A N 1
ATOM 707 C CA . GLU A 1 87 ? -17.507 14.643 22.495 1.00 96.00 87 GLU A CA 1
ATOM 708 C C . GLU A 1 87 ? -17.751 14.950 21.010 1.00 96.00 87 GLU A C 1
ATOM 710 O O . GLU A 1 87 ? -18.710 15.643 20.686 1.00 96.00 87 GLU A O 1
ATOM 715 N N . LEU A 1 88 ? -16.916 14.413 20.109 1.00 95.88 88 LEU A N 1
ATOM 716 C CA . LEU A 1 88 ? -17.108 14.536 18.659 1.00 95.88 88 LEU A CA 1
ATOM 717 C C . LEU A 1 88 ? -17.958 13.401 18.088 1.00 95.88 88 LEU A C 1
ATOM 719 O O . LEU A 1 88 ? -18.737 13.615 17.167 1.00 95.88 88 LEU A O 1
ATOM 723 N N . THR A 1 89 ? -17.791 12.185 18.605 1.00 95.94 89 THR A N 1
ATOM 724 C CA . THR A 1 89 ? -18.434 10.993 18.029 1.00 95.94 89 THR A CA 1
ATOM 725 C C . THR A 1 89 ? -19.835 10.729 18.577 1.00 95.94 89 THR A C 1
ATOM 727 O O . THR A 1 89 ? -20.596 9.984 17.965 1.00 95.94 89 THR A O 1
ATOM 730 N N . GLY A 1 90 ? -20.184 11.293 19.737 1.00 96.88 90 GLY A N 1
ATOM 731 C CA . GLY A 1 90 ? -21.478 11.103 20.398 1.00 96.88 90 GLY A CA 1
ATOM 732 C C . GLY A 1 90 ? -21.717 9.691 20.946 1.00 96.88 90 GLY A C 1
ATOM 733 O O . GLY A 1 90 ? -22.818 9.392 21.409 1.00 96.88 90 GLY A O 1
ATOM 734 N N . VAL A 1 91 ? -20.715 8.804 20.912 1.00 96.19 91 VAL A N 1
ATOM 735 C CA . VAL A 1 91 ? -20.850 7.398 21.319 1.00 96.19 91 VAL A CA 1
ATOM 736 C C . VAL A 1 91 ? -19.855 7.016 22.411 1.00 96.19 91 VAL A C 1
ATOM 738 O O . VAL A 1 91 ? -18.756 7.551 22.514 1.00 96.19 91 VAL A O 1
ATOM 741 N N . LYS A 1 92 ? -20.230 6.024 23.230 1.00 92.31 92 LYS A N 1
ATOM 742 C CA . LYS A 1 92 ? -19.339 5.444 24.255 1.00 92.31 92 LYS A CA 1
ATOM 743 C C . LYS A 1 92 ? -18.230 4.571 23.657 1.00 92.31 92 LYS A C 1
ATOM 745 O O . LYS A 1 92 ? -17.266 4.245 24.347 1.00 92.31 92 LYS A O 1
ATOM 750 N N . ALA A 1 93 ? -18.402 4.118 22.415 1.00 94.25 93 ALA A N 1
ATOM 751 C CA . ALA A 1 93 ? -17.423 3.288 21.732 1.00 94.25 93 ALA A CA 1
ATOM 752 C C . ALA A 1 93 ? -16.177 4.118 21.396 1.00 94.25 93 ALA A C 1
ATOM 754 O O . ALA A 1 93 ? -16.287 5.199 20.827 1.00 94.25 93 ALA A O 1
ATOM 755 N N . LYS A 1 94 ? -14.989 3.597 21.719 1.00 95.44 94 LYS A N 1
ATOM 756 C CA . LYS A 1 94 ? -13.729 4.213 21.292 1.00 95.44 94 LYS A CA 1
ATOM 757 C C . LYS A 1 94 ? -13.551 4.018 19.791 1.00 95.44 94 LYS A C 1
ATOM 759 O O . LYS A 1 94 ? -13.608 2.884 19.314 1.00 95.44 94 LYS A O 1
ATOM 764 N N . ILE A 1 95 ? -13.293 5.107 19.078 1.00 97.19 95 ILE A N 1
ATOM 765 C CA . ILE A 1 95 ? -13.042 5.103 17.637 1.00 97.19 95 ILE A CA 1
ATOM 766 C C . ILE A 1 95 ? -11.623 5.611 17.419 1.00 97.19 95 ILE A C 1
ATOM 768 O O . ILE A 1 95 ? -11.266 6.684 17.899 1.00 97.19 95 ILE A O 1
ATOM 772 N N . PHE A 1 96 ? -10.809 4.847 16.697 1.00 97.31 96 PHE A N 1
ATOM 773 C CA . PHE A 1 96 ? -9.502 5.304 16.242 1.00 97.31 96 PHE A CA 1
ATOM 774 C C . PHE A 1 96 ? -9.364 5.103 14.736 1.00 97.31 96 PHE A C 1
ATOM 776 O O . PHE A 1 96 ? -9.941 4.177 14.168 1.00 97.31 96 PHE A O 1
ATOM 783 N N . ALA A 1 97 ? -8.581 5.968 14.100 1.00 97.38 97 ALA A N 1
ATOM 784 C CA . ALA A 1 97 ? -8.294 5.913 12.674 1.00 97.38 97 ALA A CA 1
ATOM 785 C C . ALA A 1 97 ? -6.784 5.979 12.449 1.00 97.38 97 ALA A C 1
ATOM 787 O O . ALA A 1 97 ? -6.097 6.789 13.073 1.00 97.38 97 ALA A O 1
ATOM 788 N N . LEU A 1 98 ? -6.263 5.136 11.555 1.00 97.88 98 LEU A N 1
ATOM 789 C CA . LEU A 1 98 ? -4.873 5.247 11.122 1.00 97.88 98 LEU A CA 1
ATOM 790 C C . LEU A 1 98 ? -4.694 6.471 10.216 1.00 97.88 98 LEU A C 1
ATOM 792 O O . LEU A 1 98 ? -5.567 6.786 9.408 1.00 97.88 98 LEU A O 1
ATOM 796 N N . VAL A 1 99 ? -3.543 7.135 10.310 1.00 96.00 99 VAL A N 1
ATOM 797 C CA . VAL A 1 99 ? -3.251 8.361 9.556 1.00 96.00 99 VAL A CA 1
ATOM 798 C C . VAL A 1 99 ? -2.289 8.062 8.410 1.00 96.00 99 VAL A C 1
ATOM 800 O O . VAL A 1 99 ? -1.097 7.840 8.615 1.00 96.00 99 VAL A O 1
ATOM 803 N N . GLY A 1 100 ? -2.815 8.076 7.182 1.00 93.00 100 GLY A N 1
ATOM 804 C CA . GLY A 1 100 ? -2.077 7.722 5.962 1.00 93.00 100 GLY A CA 1
ATOM 805 C C . GLY A 1 100 ? -1.274 8.859 5.320 1.00 93.00 100 GLY A C 1
ATOM 806 O O . GLY A 1 100 ? -0.573 8.614 4.343 1.00 93.00 100 GLY A O 1
ATOM 807 N N . LYS A 1 101 ? -1.342 10.091 5.847 1.00 91.88 101 LYS A N 1
ATOM 808 C CA . LYS A 1 101 ? -0.685 11.260 5.227 1.00 91.88 101 LYS A CA 1
ATOM 809 C C . LYS A 1 101 ? 0.848 11.215 5.268 1.00 91.88 101 LYS A C 1
ATOM 811 O O . LYS A 1 101 ? 1.505 11.966 4.562 1.00 91.88 101 LYS A O 1
ATOM 816 N N . TRP A 1 102 ? 1.408 10.351 6.113 1.00 92.75 102 TRP A N 1
ATOM 817 C CA . TRP A 1 102 ? 2.848 10.254 6.368 1.00 92.75 102 TRP A CA 1
ATOM 818 C C . TRP A 1 102 ? 3.547 9.175 5.548 1.00 92.75 102 TRP A C 1
ATOM 820 O O . TRP A 1 102 ? 4.701 8.859 5.815 1.00 92.75 102 TRP A O 1
ATOM 830 N N . PHE A 1 103 ? 2.869 8.582 4.570 1.00 94.69 103 PHE A N 1
ATOM 831 C CA . PHE A 1 103 ? 3.536 7.774 3.555 1.00 94.69 103 PHE A CA 1
ATOM 832 C C . PHE A 1 103 ? 4.258 8.684 2.552 1.00 94.69 103 PHE A C 1
ATOM 834 O O . PHE A 1 103 ? 3.832 9.827 2.355 1.00 94.69 103 PHE A O 1
ATOM 841 N N . PRO A 1 104 ? 5.299 8.187 1.860 1.00 92.75 104 PRO A N 1
ATOM 842 C CA . PRO A 1 104 ? 5.730 8.798 0.609 1.00 92.75 104 PRO A CA 1
ATOM 843 C C . PRO A 1 104 ? 4.520 9.035 -0.307 1.00 92.75 104 PRO A C 1
ATOM 845 O O . PRO A 1 104 ? 3.561 8.265 -0.280 1.00 92.75 104 PRO A O 1
ATOM 848 N N . THR A 1 105 ? 4.529 10.140 -1.053 1.00 92.38 105 THR A N 1
ATOM 849 C CA . THR A 1 105 ? 3.389 10.642 -1.853 1.00 92.38 105 THR A CA 1
ATOM 850 C C . THR A 1 105 ? 2.126 11.022 -1.062 1.00 92.38 105 THR A C 1
ATOM 852 O O . THR A 1 105 ? 1.104 11.338 -1.675 1.00 92.38 105 THR A O 1
ATOM 855 N N . GLY A 1 106 ? 2.157 10.983 0.273 1.00 92.75 106 GLY A N 1
ATOM 856 C CA . GLY A 1 106 ? 1.054 11.402 1.143 1.00 92.75 106 GLY A CA 1
ATOM 857 C C . GLY A 1 106 ? -0.118 10.423 1.237 1.00 92.75 106 GLY A C 1
ATOM 858 O O . GLY A 1 106 ? -1.167 10.784 1.767 1.00 92.75 106 GLY A O 1
ATOM 859 N N . ALA A 1 107 ? 0.025 9.199 0.721 1.00 94.38 107 ALA A N 1
ATOM 860 C CA . ALA A 1 107 ? -1.043 8.205 0.726 1.00 94.38 107 ALA A CA 1
ATOM 861 C C . ALA A 1 107 ? -0.487 6.784 0.826 1.00 94.38 107 ALA A C 1
ATOM 863 O O . ALA A 1 107 ? 0.512 6.447 0.202 1.00 94.38 107 ALA A O 1
ATOM 864 N N . HIS A 1 108 ? -1.199 5.898 1.520 1.00 96.19 108 HIS A N 1
ATOM 865 C CA . HIS A 1 108 ? -0.842 4.480 1.682 1.00 96.19 108 HIS A CA 1
ATOM 866 C C . HIS A 1 108 ? -0.851 3.666 0.376 1.00 96.19 108 HIS A C 1
ATOM 868 O O . HIS A 1 108 ? -0.462 2.499 0.381 1.00 96.19 108 HIS A O 1
ATOM 874 N N . LYS A 1 109 ? -1.270 4.260 -0.749 1.00 96.62 109 LYS A N 1
ATOM 875 C CA . LYS A 1 109 ? -1.304 3.614 -2.066 1.00 96.62 109 LYS A CA 1
ATOM 876 C C . LYS A 1 109 ? 0.084 3.254 -2.612 1.00 96.62 109 LYS A C 1
ATOM 878 O O . LYS A 1 109 ? 0.150 2.332 -3.417 1.00 96.62 109 LYS A O 1
ATOM 883 N N . VAL A 1 110 ? 1.169 3.870 -2.123 1.00 97.31 110 VAL A N 1
ATOM 884 C CA . VAL A 1 110 ? 2.540 3.348 -2.336 1.00 97.31 110 VAL A CA 1
ATOM 885 C C . VAL A 1 110 ? 2.695 1.932 -1.772 1.00 97.31 110 VAL A C 1
ATOM 887 O O . VAL A 1 110 ? 3.310 1.076 -2.381 1.00 97.31 110 VAL A O 1
ATOM 890 N N . GLY A 1 111 ? 2.047 1.613 -0.649 1.00 98.19 111 GLY A N 1
ATOM 891 C CA . GLY A 1 111 ? 2.023 0.254 -0.105 1.00 98.19 111 GLY A CA 1
ATOM 892 C C . GLY A 1 111 ? 1.298 -0.736 -1.006 1.00 98.19 111 GLY A C 1
ATOM 893 O O . GLY A 1 111 ? 1.808 -1.819 -1.293 1.00 98.19 111 GLY A O 1
ATOM 894 N N . ALA A 1 112 ? 0.126 -0.337 -1.500 1.00 97.88 112 ALA A N 1
ATOM 895 C CA . ALA A 1 112 ? -0.647 -1.140 -2.438 1.00 97.88 112 ALA A CA 1
ATOM 896 C C . ALA A 1 112 ? 0.135 -1.420 -3.733 1.00 97.88 112 ALA A C 1
ATOM 898 O O . ALA A 1 112 ? 0.135 -2.553 -4.211 1.00 97.88 112 ALA A O 1
ATOM 899 N N . ALA A 1 113 ? 0.807 -0.411 -4.293 1.00 98.31 113 ALA A N 1
ATOM 900 C CA . ALA A 1 113 ? 1.610 -0.556 -5.503 1.00 98.31 113 ALA A CA 1
ATOM 901 C C . ALA A 1 113 ? 2.865 -1.415 -5.269 1.00 98.31 113 ALA A C 1
ATOM 903 O O . ALA A 1 113 ? 3.099 -2.364 -6.026 1.00 98.31 113 ALA A O 1
ATOM 904 N N . PHE A 1 114 ? 3.589 -1.183 -4.171 1.00 98.56 114 PHE A N 1
ATOM 905 C CA . PHE A 1 114 ? 4.734 -1.990 -3.745 1.00 98.56 114 PHE A CA 1
ATOM 906 C C . PHE A 1 114 ? 4.357 -3.467 -3.635 1.00 98.56 114 PHE A C 1
ATOM 908 O O . PHE A 1 114 ? 5.065 -4.338 -4.146 1.00 98.56 114 PHE A O 1
ATOM 915 N N . GLY A 1 115 ? 3.208 -3.748 -3.009 1.00 97.75 115 GLY A N 1
ATOM 916 C CA . GLY A 1 115 ? 2.661 -5.093 -2.864 1.00 97.75 115 GLY A CA 1
ATOM 917 C C . GLY A 1 115 ? 2.404 -5.797 -4.196 1.00 97.75 115 GLY A C 1
ATOM 918 O O . GLY A 1 115 ? 2.490 -7.021 -4.247 1.00 97.75 115 GLY A O 1
ATOM 919 N N . CYS A 1 116 ? 2.137 -5.058 -5.275 1.00 97.44 116 CYS A N 1
ATOM 920 C CA . CYS A 1 116 ? 1.938 -5.616 -6.612 1.00 97.44 116 CYS A CA 1
ATOM 921 C C . CYS A 1 116 ? 3.252 -5.760 -7.397 1.00 97.44 116 CYS A C 1
ATOM 923 O O . CYS A 1 116 ? 3.503 -6.811 -7.989 1.00 97.44 116 CYS A O 1
ATOM 925 N N . LEU A 1 117 ? 4.102 -4.727 -7.395 1.00 97.94 117 LEU A N 1
ATOM 926 C CA . LEU A 1 117 ? 5.323 -4.677 -8.208 1.00 97.94 117 LEU A CA 1
ATOM 927 C C . LEU A 1 117 ? 6.436 -5.575 -7.659 1.00 97.94 117 LEU A C 1
ATOM 929 O O . LEU A 1 117 ? 7.030 -6.363 -8.401 1.00 97.94 117 LEU A O 1
ATOM 933 N N . VAL A 1 118 ? 6.731 -5.470 -6.362 1.00 97.38 118 VAL A N 1
ATOM 934 C CA . VAL A 1 118 ? 7.914 -6.109 -5.770 1.00 97.38 118 VAL A CA 1
ATOM 935 C C . VAL A 1 118 ? 7.885 -7.631 -5.869 1.00 97.38 118 VAL A C 1
ATOM 937 O O . VAL A 1 118 ? 8.915 -8.192 -6.248 1.00 97.38 118 VAL A O 1
ATOM 940 N N . PRO A 1 119 ? 6.756 -8.330 -5.632 1.00 95.25 119 PRO A N 1
ATOM 941 C CA . PRO A 1 119 ? 6.700 -9.772 -5.849 1.00 95.25 119 PRO A CA 1
ATOM 942 C C . PRO A 1 119 ? 7.096 -10.185 -7.269 1.00 95.25 119 PRO A C 1
ATOM 944 O O . PRO A 1 119 ? 7.793 -11.185 -7.432 1.00 95.25 119 PRO A O 1
ATOM 947 N N . ARG A 1 120 ? 6.724 -9.409 -8.297 1.00 95.56 120 ARG A N 1
ATOM 948 C CA . ARG A 1 120 ? 7.100 -9.711 -9.689 1.00 95.56 120 ARG A CA 1
ATOM 949 C C . ARG A 1 120 ? 8.576 -9.444 -9.963 1.00 95.56 120 ARG A C 1
ATOM 951 O O . ARG A 1 120 ? 9.199 -10.223 -10.677 1.00 95.56 120 ARG A O 1
ATOM 958 N N . LEU A 1 121 ? 9.152 -8.407 -9.353 1.00 96.06 121 LEU A N 1
ATOM 959 C CA . LEU A 1 121 ? 10.591 -8.131 -9.433 1.00 96.06 121 LEU A CA 1
ATOM 960 C C . LEU A 1 121 ? 11.425 -9.255 -8.806 1.00 96.06 121 LEU A C 1
ATOM 962 O O . LEU A 1 121 ? 12.348 -9.764 -9.440 1.00 96.06 121 LEU A O 1
ATOM 966 N N . VAL A 1 122 ? 11.090 -9.675 -7.580 1.00 95.44 122 VAL A N 1
ATOM 967 C CA . VAL A 1 122 ? 11.878 -10.679 -6.833 1.00 95.44 122 VAL A CA 1
ATOM 968 C C . VAL A 1 122 ? 11.654 -12.114 -7.312 1.00 95.44 122 VAL A C 1
ATOM 970 O O . VAL A 1 122 ? 12.403 -13.007 -6.933 1.00 95.44 122 VAL A O 1
ATOM 973 N N . THR A 1 123 ? 10.646 -12.344 -8.154 1.00 95.50 123 THR A N 1
ATOM 974 C CA . THR A 1 123 ? 10.415 -13.631 -8.832 1.00 95.50 123 THR A CA 1
ATOM 975 C C . THR A 1 123 ? 10.850 -13.616 -10.298 1.00 95.50 123 THR A C 1
ATOM 977 O O . THR A 1 123 ? 10.789 -14.651 -10.954 1.00 95.50 123 THR A O 1
ATOM 980 N N . GLY A 1 124 ? 11.277 -12.473 -10.845 1.00 96.06 124 GLY A N 1
ATOM 981 C CA . GLY A 1 124 ? 11.629 -12.340 -12.262 1.00 96.06 124 GLY A CA 1
ATOM 982 C C . GLY A 1 124 ? 10.433 -12.387 -13.229 1.00 96.06 124 GLY A C 1
ATOM 983 O O . GLY A 1 124 ? 10.607 -12.607 -14.424 1.00 96.06 124 GLY A O 1
ATOM 984 N N . GLN A 1 125 ? 9.209 -12.195 -12.736 1.00 95.44 125 GLN A N 1
ATOM 985 C CA . GLN A 1 125 ? 7.997 -12.100 -13.565 1.00 95.44 125 GLN A CA 1
ATOM 986 C C . GLN A 1 125 ? 7.809 -10.718 -14.200 1.00 95.44 125 GLN A C 1
ATOM 988 O O . GLN A 1 125 ? 6.952 -10.551 -15.064 1.00 95.44 125 GLN A O 1
ATOM 993 N N . PHE A 1 126 ? 8.595 -9.739 -13.755 1.00 96.56 126 PHE A N 1
ATOM 994 C CA . PHE A 1 126 ? 8.737 -8.432 -14.375 1.00 96.56 126 PHE A CA 1
ATOM 995 C C . PHE A 1 126 ? 10.229 -8.155 -14.589 1.00 96.56 126 PHE A C 1
ATOM 997 O O . PHE A 1 126 ? 11.000 -8.185 -13.627 1.00 96.56 126 PHE A O 1
ATOM 1004 N N . ASP A 1 127 ? 10.630 -7.918 -15.838 1.00 97.38 127 ASP A N 1
ATOM 1005 C CA . ASP A 1 127 ? 11.990 -7.547 -16.228 1.00 97.38 127 ASP A CA 1
ATOM 1006 C C . ASP A 1 127 ? 12.110 -6.012 -16.301 1.00 97.38 127 ASP A C 1
ATOM 1008 O O . ASP A 1 127 ? 11.677 -5.406 -17.286 1.00 97.38 127 ASP A O 1
ATOM 1012 N N . PRO A 1 128 ? 12.744 -5.359 -15.306 1.00 96.19 128 PRO A N 1
ATOM 1013 C CA . PRO A 1 128 ? 12.853 -3.900 -15.245 1.00 96.19 128 PRO A CA 1
ATOM 1014 C C . PRO A 1 128 ? 13.809 -3.309 -16.297 1.00 96.19 128 PRO A C 1
ATOM 1016 O O . PRO A 1 128 ? 14.051 -2.102 -16.293 1.00 96.19 128 PRO A O 1
ATOM 1019 N N . THR A 1 129 ? 14.416 -4.142 -17.150 1.00 95.12 129 THR A N 1
ATOM 1020 C CA . THR A 1 129 ? 15.311 -3.711 -18.236 1.00 95.12 129 THR A CA 1
ATOM 1021 C C . THR A 1 129 ? 14.637 -3.702 -19.605 1.00 95.12 129 THR A C 1
ATOM 1023 O O . THR A 1 129 ? 15.132 -3.036 -20.511 1.00 95.12 129 THR A O 1
ATOM 1026 N N . THR A 1 130 ? 13.526 -4.426 -19.764 1.00 96.62 130 THR A N 1
ATOM 1027 C CA . THR A 1 130 ? 12.844 -4.595 -21.059 1.00 96.62 130 THR A CA 1
ATOM 1028 C C . THR A 1 130 ? 11.347 -4.303 -21.009 1.00 96.62 130 THR A C 1
ATOM 1030 O O . THR A 1 130 ? 10.752 -4.060 -22.060 1.00 96.62 130 THR A O 1
ATOM 1033 N N . GLN A 1 131 ? 10.739 -4.292 -19.819 1.00 98.25 131 GLN A N 1
ATOM 1034 C CA . GLN A 1 131 ? 9.307 -4.081 -19.633 1.00 98.25 131 GLN A CA 1
ATOM 1035 C C . GLN A 1 131 ? 9.008 -2.774 -18.893 1.00 98.25 131 GLN A C 1
ATOM 1037 O O . GLN A 1 131 ? 9.772 -2.336 -18.032 1.00 98.25 131 GLN A O 1
ATOM 1042 N N . LYS A 1 132 ? 7.842 -2.186 -19.183 1.00 98.44 132 LYS A N 1
ATOM 1043 C CA . LYS A 1 132 ? 7.300 -1.030 -18.450 1.00 98.44 132 LYS A CA 1
ATOM 1044 C C . LYS A 1 132 ? 6.132 -1.432 -17.551 1.00 98.44 132 LYS A C 1
ATOM 1046 O O . LYS A 1 132 ? 5.281 -2.228 -17.955 1.00 98.44 132 LYS A O 1
ATOM 1051 N N . ALA A 1 133 ? 6.065 -0.866 -16.352 1.00 98.44 133 ALA A N 1
ATOM 1052 C CA . ALA A 1 133 ? 4.964 -1.065 -15.415 1.00 98.44 133 ALA A CA 1
ATOM 1053 C C . ALA A 1 133 ? 3.845 -0.050 -15.689 1.00 98.44 133 ALA A C 1
ATOM 1055 O O . ALA A 1 133 ? 4.075 1.158 -15.660 1.00 98.44 133 ALA A O 1
ATOM 1056 N N . VAL A 1 134 ? 2.635 -0.532 -15.966 1.00 98.50 134 VAL A N 1
ATOM 1057 C CA . VAL A 1 134 ? 1.468 0.310 -16.261 1.00 98.50 134 VAL A CA 1
ATOM 1058 C C . VAL A 1 134 ? 0.578 0.409 -15.033 1.00 98.50 134 VAL A C 1
ATOM 1060 O O . VAL A 1 134 ? 0.157 -0.618 -14.496 1.00 98.50 134 VAL A O 1
ATOM 1063 N N . TRP A 1 135 ? 0.257 1.639 -14.638 1.00 97.62 135 TRP A N 1
ATOM 1064 C CA . TRP A 1 135 ? -0.471 1.962 -13.413 1.00 97.62 135 TRP A CA 1
ATOM 1065 C C . TRP A 1 135 ? -1.809 2.656 -13.715 1.00 97.62 135 TRP A C 1
ATOM 1067 O O . TRP A 1 135 ? -1.902 3.881 -13.622 1.00 97.62 135 TRP A O 1
ATOM 1077 N N . PRO A 1 136 ? -2.852 1.896 -14.095 1.00 94.88 136 PRO A N 1
ATOM 1078 C CA . PRO A 1 136 ? -4.189 2.435 -14.327 1.00 94.88 136 PRO A CA 1
ATOM 1079 C C . PRO A 1 136 ? -4.866 2.852 -13.019 1.00 94.88 136 PRO A C 1
ATOM 1081 O O . PRO A 1 136 ? -5.161 2.010 -12.166 1.00 94.88 136 PRO A O 1
ATOM 1084 N N . SER A 1 137 ? -5.131 4.145 -12.843 1.00 89.62 137 SER A N 1
ATOM 1085 C CA . SER A 1 137 ? -5.892 4.638 -11.692 1.00 89.62 137 SER A CA 1
ATOM 1086 C C . SER A 1 137 ? -6.328 6.080 -11.887 1.00 89.62 137 SER A C 1
ATOM 1088 O O . SER A 1 137 ? -5.577 6.910 -12.382 1.00 89.62 137 SER A O 1
ATOM 1090 N N . THR A 1 138 ? -7.502 6.393 -11.358 1.00 77.94 138 THR A N 1
ATOM 1091 C CA . THR A 1 138 ? -8.013 7.757 -11.248 1.00 77.94 138 THR A CA 1
ATOM 1092 C C . THR A 1 138 ? -7.309 8.528 -10.128 1.00 77.94 138 THR A C 1
ATOM 1094 O O . THR A 1 138 ? -6.804 9.620 -10.366 1.00 77.94 138 THR A O 1
ATOM 1097 N N . GLY A 1 139 ? -7.104 7.890 -8.969 1.00 82.25 139 GLY A N 1
ATOM 1098 C CA . GLY A 1 139 ? -6.492 8.502 -7.783 1.00 82.25 139 GLY A CA 1
ATOM 1099 C C . GLY A 1 139 ? -5.031 8.128 -7.463 1.00 82.25 139 GLY A C 1
ATOM 1100 O O . GLY A 1 139 ? -4.178 7.887 -8.320 1.00 82.25 139 GLY A O 1
ATOM 1101 N N . ASN A 1 140 ? -4.738 8.051 -6.160 1.00 92.56 140 ASN A N 1
ATOM 1102 C CA . ASN A 1 140 ? -3.389 7.910 -5.587 1.00 92.56 140 ASN A CA 1
ATOM 1103 C C . ASN A 1 140 ? -2.626 6.619 -5.954 1.00 92.56 140 ASN A C 1
ATOM 1105 O O . ASN A 1 140 ? -1.421 6.555 -5.721 1.00 92.56 140 ASN A O 1
ATOM 1109 N N . TYR A 1 141 ? -3.274 5.592 -6.516 1.00 95.12 141 TYR A N 1
ATOM 1110 C CA . TYR A 1 141 ? -2.587 4.353 -6.908 1.00 95.12 141 TYR A CA 1
ATOM 1111 C C . TYR A 1 141 ? -1.637 4.555 -8.093 1.00 95.12 141 TYR A C 1
ATOM 1113 O O . TYR A 1 141 ? -0.517 4.053 -8.053 1.00 95.12 141 TYR A O 1
ATOM 1121 N N . CYS A 1 142 ? -2.022 5.374 -9.081 1.00 94.69 142 CYS A N 1
ATOM 1122 C CA . CYS A 1 142 ? -1.133 5.730 -10.193 1.00 94.69 142 CYS A CA 1
ATOM 1123 C C . CYS A 1 142 ? 0.119 6.451 -9.678 1.00 94.69 142 CYS A C 1
ATOM 1125 O O . CYS A 1 142 ? 1.234 6.147 -10.099 1.00 94.69 142 CYS A O 1
ATOM 1127 N N . ARG A 1 143 ? -0.059 7.384 -8.732 1.00 95.00 143 ARG A N 1
ATOM 1128 C CA . ARG A 1 143 ? 1.057 8.116 -8.122 1.00 95.00 143 ARG A CA 1
ATOM 1129 C C . ARG A 1 143 ? 1.970 7.192 -7.328 1.00 95.00 143 ARG A C 1
ATOM 1131 O O . ARG A 1 143 ? 3.182 7.251 -7.499 1.00 95.00 143 ARG A O 1
ATOM 1138 N N . GLY A 1 144 ? 1.387 6.325 -6.501 1.00 97.06 144 GLY A N 1
ATOM 1139 C CA . GLY A 1 144 ? 2.148 5.374 -5.699 1.00 97.06 144 GLY A CA 1
ATOM 1140 C C . GLY A 1 144 ? 2.996 4.435 -6.557 1.00 97.06 144 GLY A C 1
ATOM 1141 O O . GLY A 1 144 ? 4.188 4.296 -6.311 1.00 97.06 144 GLY A O 1
ATOM 1142 N N . GLY A 1 145 ? 2.412 3.874 -7.617 1.00 98.06 145 GLY A N 1
ATOM 1143 C CA . GLY A 1 145 ? 3.127 2.987 -8.533 1.00 98.06 145 GLY A CA 1
ATOM 1144 C C . GLY A 1 145 ? 4.214 3.674 -9.352 1.00 98.06 145 GLY A C 1
ATOM 1145 O O . GLY A 1 145 ? 5.314 3.140 -9.472 1.00 98.06 145 GLY A O 1
ATOM 1146 N N . ALA A 1 146 ? 3.956 4.884 -9.858 1.00 97.81 146 ALA A N 1
ATOM 1147 C CA . ALA A 1 146 ? 4.982 5.667 -10.545 1.00 97.81 146 ALA A CA 1
ATOM 1148 C C . ALA A 1 146 ? 6.153 6.019 -9.606 1.00 97.81 146 ALA A C 1
ATOM 1150 O O . ALA A 1 146 ? 7.313 5.901 -10.000 1.00 97.81 146 ALA A O 1
ATOM 1151 N N . PHE A 1 147 ? 5.862 6.374 -8.349 1.00 98.00 147 PHE A N 1
ATOM 1152 C CA . PHE A 1 147 ? 6.884 6.628 -7.334 1.00 98.00 147 PHE A CA 1
ATOM 1153 C C . PHE A 1 147 ? 7.700 5.371 -7.012 1.00 98.00 147 PHE A C 1
ATOM 1155 O O . PHE A 1 147 ? 8.929 5.419 -7.054 1.00 98.00 147 PHE A O 1
ATOM 1162 N N . ASP A 1 148 ? 7.046 4.231 -6.773 1.00 98.50 148 ASP A N 1
ATOM 1163 C CA . ASP A 1 148 ? 7.733 2.957 -6.534 1.00 98.50 148 ASP A CA 1
ATOM 1164 C C . ASP A 1 148 ? 8.623 2.564 -7.718 1.00 98.50 148 ASP A C 1
ATOM 1166 O O . ASP A 1 148 ? 9.757 2.126 -7.517 1.00 98.50 148 ASP A O 1
ATOM 1170 N N . CYS A 1 149 ? 8.159 2.769 -8.954 1.00 98.44 149 CYS A N 1
ATOM 1171 C CA . CYS A 1 149 ? 8.971 2.567 -10.150 1.00 98.44 149 CYS A CA 1
ATOM 1172 C C . CYS A 1 149 ? 10.201 3.478 -10.175 1.00 98.44 149 CYS A C 1
ATOM 1174 O O . CYS A 1 149 ? 11.300 2.984 -10.427 1.00 98.44 149 CYS A O 1
ATOM 1176 N N . ALA A 1 150 ? 10.055 4.764 -9.849 1.00 97.88 150 ALA A N 1
ATOM 1177 C CA . ALA A 1 150 ? 11.184 5.687 -9.768 1.00 97.88 150 ALA A CA 1
ATOM 1178 C C . ALA A 1 150 ? 12.212 5.240 -8.706 1.00 97.88 150 ALA A C 1
ATOM 1180 O O . ALA A 1 150 ? 13.417 5.243 -8.967 1.00 97.88 150 ALA A O 1
ATOM 1181 N N . LEU A 1 151 ? 11.751 4.758 -7.544 1.00 97.75 151 LEU A N 1
ATOM 1182 C CA . LEU A 1 151 ? 12.622 4.226 -6.486 1.00 97.75 151 LEU A CA 1
ATOM 1183 C C . LEU A 1 151 ? 13.306 2.904 -6.869 1.00 97.75 151 LEU A C 1
ATOM 1185 O O . LEU A 1 151 ? 14.440 2.646 -6.458 1.00 97.75 151 LEU A O 1
ATOM 1189 N N . LEU A 1 152 ? 12.616 2.060 -7.636 1.00 97.75 152 LEU A N 1
ATOM 1190 C CA . LEU A 1 152 ? 13.076 0.735 -8.063 1.00 97.75 152 LEU A CA 1
ATOM 1191 C C . LEU A 1 152 ? 13.762 0.755 -9.439 1.00 97.75 152 LEU A C 1
ATOM 1193 O O . LEU A 1 152 ? 14.089 -0.303 -9.978 1.00 97.75 152 LEU A O 1
ATOM 1197 N N . ALA A 1 153 ? 13.995 1.944 -10.005 1.00 95.94 153 ALA A N 1
ATOM 1198 C CA . ALA A 1 153 ? 14.545 2.147 -11.344 1.00 95.94 153 ALA A CA 1
ATOM 1199 C C . ALA A 1 153 ? 13.801 1.343 -12.429 1.00 95.94 153 ALA A C 1
ATOM 1201 O O . ALA A 1 153 ? 14.429 0.706 -13.274 1.00 95.94 153 ALA A O 1
ATOM 1202 N N . CYS A 1 154 ? 12.474 1.345 -12.397 1.00 97.31 154 CYS A N 1
ATOM 1203 C CA . CYS A 1 154 ? 11.606 0.736 -13.404 1.00 97.31 154 CYS A CA 1
ATOM 1204 C C . CYS A 1 154 ? 10.956 1.834 -14.253 1.00 97.31 154 CYS A C 1
ATOM 1206 O O . CYS A 1 154 ? 10.649 2.906 -13.737 1.00 97.31 154 CYS A O 1
ATOM 1208 N N . ASP A 1 155 ? 10.691 1.554 -15.527 1.00 98.00 155 ASP A N 1
ATOM 1209 C CA . ASP A 1 155 ? 9.928 2.475 -16.370 1.00 98.00 155 ASP A CA 1
ATOM 1210 C C . ASP A 1 155 ? 8.435 2.384 -16.045 1.00 98.00 155 ASP A C 1
ATOM 1212 O O . ASP A 1 155 ? 7.869 1.288 -15.969 1.00 98.00 155 ASP A O 1
ATOM 1216 N N . ALA A 1 156 ? 7.794 3.540 -15.882 1.00 98.25 156 ALA A N 1
ATOM 1217 C CA . ALA A 1 156 ? 6.381 3.650 -15.542 1.00 98.25 156 ALA A CA 1
ATOM 1218 C C . ALA A 1 156 ? 5.560 4.220 -16.705 1.00 98.25 156 ALA A C 1
ATOM 1220 O O . ALA A 1 156 ? 5.977 5.157 -17.389 1.00 98.25 156 ALA A O 1
ATOM 1221 N N . ILE A 1 157 ? 4.355 3.680 -16.879 1.00 98.50 157 ILE A N 1
ATOM 1222 C CA . ILE A 1 157 ? 3.294 4.249 -17.708 1.00 98.50 157 ILE A CA 1
ATOM 1223 C C . ILE A 1 157 ? 2.123 4.598 -16.790 1.00 98.50 157 ILE A C 1
ATOM 1225 O O . ILE A 1 157 ? 1.551 3.718 -16.143 1.00 98.50 157 ILE A O 1
ATOM 1229 N N . ALA A 1 158 ? 1.752 5.871 -16.752 1.00 97.75 158 ALA A N 1
ATOM 1230 C CA . ALA A 1 158 ? 0.589 6.359 -16.025 1.00 97.75 158 ALA A CA 1
ATOM 1231 C C . ALA A 1 158 ? -0.635 6.423 -16.947 1.00 97.75 158 ALA A C 1
ATOM 1233 O O . ALA A 1 158 ? -0.540 6.920 -18.070 1.00 97.75 158 ALA A O 1
ATOM 1234 N N . ILE A 1 159 ? -1.786 5.946 -16.467 1.00 96.31 159 ILE A N 1
ATOM 1235 C CA . ILE A 1 159 ? -3.082 6.117 -17.139 1.00 96.31 159 ILE A CA 1
ATOM 1236 C C . ILE A 1 159 ? -4.065 6.662 -16.110 1.00 96.31 159 ILE A C 1
ATOM 1238 O O . ILE A 1 159 ? -4.363 5.985 -15.123 1.00 96.31 159 ILE A O 1
ATOM 1242 N N . LEU A 1 160 ? -4.552 7.877 -16.352 1.00 93.12 160 LEU A N 1
ATOM 1243 C CA . LEU A 1 160 ? -5.463 8.604 -15.471 1.00 93.12 160 LEU A CA 1
ATOM 1244 C C . LEU A 1 160 ? -6.430 9.483 -16.290 1.00 93.12 160 LEU A C 1
ATOM 1246 O O . LEU A 1 160 ? -6.157 9.745 -17.463 1.00 93.12 160 LEU A O 1
ATOM 1250 N N . PRO A 1 161 ? -7.568 9.924 -15.732 1.00 89.81 161 PRO A N 1
ATOM 1251 C CA . PRO A 1 161 ? -8.513 10.776 -16.446 1.00 89.81 161 PRO A CA 1
ATOM 1252 C C . PRO A 1 161 ? -7.967 12.186 -16.691 1.00 89.81 161 PRO A C 1
ATOM 1254 O O . PRO A 1 161 ? -7.163 12.695 -15.907 1.00 89.81 161 PRO A O 1
ATOM 1257 N N . GLU A 1 162 ? -8.414 12.827 -17.767 1.00 91.62 162 GLU A N 1
ATOM 1258 C CA . GLU A 1 162 ? -7.976 14.169 -18.169 1.00 91.62 162 GLU A CA 1
ATOM 1259 C C . GLU A 1 162 ? -8.502 15.291 -17.264 1.00 91.62 162 GLU A C 1
ATOM 1261 O O . GLU A 1 162 ? -7.840 16.318 -17.138 1.00 91.62 162 GLU A O 1
ATOM 1266 N N . GLU A 1 163 ? -9.628 15.083 -16.568 1.00 88.31 163 GLU A N 1
ATOM 1267 C CA . GLU A 1 163 ? -10.172 16.053 -15.603 1.00 88.31 163 GLU A CA 1
ATOM 1268 C C . GLU A 1 163 ? -9.394 16.097 -14.273 1.00 88.31 163 GLU A C 1
ATOM 1270 O O . GLU A 1 163 ? -9.725 16.870 -13.371 1.00 88.31 163 GLU A O 1
ATOM 1275 N N . MET A 1 164 ? -8.352 15.274 -14.115 1.00 85.25 164 MET A N 1
ATOM 1276 C CA . MET A 1 164 ? -7.474 15.343 -12.947 1.00 85.25 164 MET A CA 1
ATOM 1277 C C . MET A 1 164 ? -6.647 16.631 -12.932 1.00 85.25 164 MET A C 1
ATOM 1279 O O . MET A 1 164 ? -6.341 17.221 -13.967 1.00 85.25 164 MET A O 1
ATOM 1283 N N . SER A 1 165 ? -6.247 17.073 -11.735 1.00 87.12 165 SER A N 1
ATOM 1284 C CA . SER A 1 165 ? -5.539 18.347 -11.581 1.00 87.12 165 SER A CA 1
ATOM 1285 C C . SER A 1 165 ? -4.241 18.400 -12.394 1.00 87.12 165 SER A C 1
ATOM 1287 O O . SER A 1 165 ? -3.487 17.428 -12.469 1.00 87.12 165 SER A O 1
ATOM 1289 N N . LYS A 1 166 ? -3.926 19.577 -12.949 1.00 90.69 166 LYS A N 1
ATOM 1290 C CA . LYS A 1 166 ? -2.670 19.811 -13.681 1.00 90.69 166 LYS A CA 1
ATOM 1291 C C . LYS A 1 166 ? -1.437 19.461 -12.838 1.00 90.69 166 LYS A C 1
ATOM 1293 O O . LYS A 1 166 ? -0.513 18.829 -13.339 1.00 90.69 166 LYS A O 1
ATOM 1298 N N . GLU A 1 167 ? -1.470 19.788 -11.546 1.00 90.94 167 GLU A N 1
ATOM 1299 C CA . GLU A 1 167 ? -0.426 19.430 -10.576 1.00 90.94 167 GLU A CA 1
ATOM 1300 C C . GLU A 1 167 ? -0.140 17.922 -10.553 1.00 90.94 167 GLU A C 1
ATOM 1302 O O . GLU A 1 167 ? 1.009 17.509 -10.413 1.00 90.94 167 GLU A O 1
ATOM 1307 N N . ARG A 1 168 ? -1.167 17.080 -10.744 1.00 90.62 168 ARG A N 1
ATOM 1308 C CA . ARG A 1 168 ? -1.011 15.621 -10.800 1.00 90.62 168 ARG A CA 1
ATOM 1309 C C . ARG A 1 168 ? -0.212 15.191 -12.030 1.00 90.62 168 ARG A C 1
ATOM 1311 O O . ARG A 1 168 ? 0.660 14.332 -11.910 1.00 90.62 168 ARG A O 1
ATOM 1318 N N . PHE A 1 169 ? -0.484 15.787 -13.190 1.00 93.56 169 PHE A N 1
ATOM 1319 C CA . PHE A 1 169 ? 0.255 15.513 -14.426 1.00 93.56 169 PHE A CA 1
ATOM 1320 C C . PHE A 1 169 ? 1.692 16.032 -14.371 1.00 93.56 169 PHE A C 1
ATOM 1322 O O . PHE A 1 169 ? 2.602 15.344 -14.830 1.00 93.56 169 PHE A O 1
ATOM 1329 N N . ASP A 1 170 ? 1.900 17.225 -13.818 1.00 95.38 170 ASP A N 1
ATOM 1330 C CA . ASP A 1 170 ? 3.231 17.824 -13.723 1.00 95.38 170 ASP A CA 1
ATOM 1331 C C . ASP A 1 170 ? 4.115 17.042 -12.742 1.00 95.38 170 ASP A C 1
ATOM 1333 O O . ASP A 1 170 ? 5.225 16.657 -13.107 1.00 95.38 170 ASP A O 1
ATOM 1337 N N . TRP A 1 171 ? 3.574 16.636 -11.589 1.00 94.81 171 TRP A N 1
ATOM 1338 C CA . TRP A 1 171 ? 4.280 15.763 -10.646 1.00 94.81 171 TRP A CA 1
ATOM 1339 C C . TRP A 1 171 ? 4.708 14.427 -11.278 1.00 94.81 171 TRP A C 1
ATOM 1341 O O . TRP A 1 171 ? 5.833 13.980 -11.068 1.00 94.81 171 TRP A O 1
ATOM 1351 N N . LEU A 1 172 ? 3.852 13.792 -12.094 1.00 95.62 172 LEU A N 1
ATOM 1352 C CA . LEU A 1 172 ? 4.202 12.544 -12.792 1.00 95.62 172 LEU A CA 1
ATOM 1353 C C . LEU A 1 172 ? 5.395 12.728 -13.745 1.00 95.62 172 LEU A C 1
ATOM 1355 O O . LEU A 1 172 ? 6.243 11.836 -13.838 1.00 95.62 172 LEU A O 1
ATOM 1359 N N . LYS A 1 173 ? 5.479 13.872 -14.435 1.00 96.00 173 LYS A N 1
ATOM 1360 C CA . LYS A 1 173 ? 6.621 14.199 -15.306 1.00 96.00 173 LYS A CA 1
ATOM 1361 C C . LYS A 1 173 ? 7.888 14.434 -14.485 1.00 96.00 173 LYS A C 1
ATOM 1363 O O . LYS A 1 173 ? 8.938 13.909 -14.843 1.00 96.00 173 LYS A O 1
ATOM 1368 N N . GLU A 1 174 ? 7.784 15.177 -13.384 1.00 95.00 174 GLU A N 1
ATOM 1369 C CA . GLU A 1 174 ? 8.913 15.510 -12.503 1.00 95.00 174 GLU A CA 1
ATOM 1370 C C . GLU A 1 174 ? 9.586 14.268 -11.907 1.00 95.00 174 GLU A C 1
ATOM 1372 O O . GLU A 1 174 ? 10.813 14.202 -11.855 1.00 95.00 174 GLU A O 1
ATOM 1377 N N . ILE A 1 175 ? 8.809 13.251 -11.519 1.00 94.00 175 ILE A N 1
ATOM 1378 C CA . ILE A 1 175 ? 9.361 11.992 -10.986 1.00 94.00 175 ILE A CA 1
ATOM 1379 C C . ILE A 1 175 ? 9.909 11.045 -12.069 1.00 94.00 175 ILE A C 1
ATOM 1381 O O . ILE A 1 175 ? 10.367 9.949 -11.747 1.00 94.00 175 ILE A O 1
ATOM 1385 N N . GLY A 1 176 ? 9.864 11.444 -13.346 1.00 94.12 176 GLY A N 1
ATOM 1386 C CA . GLY A 1 176 ? 10.419 10.677 -14.462 1.00 94.12 176 GLY A CA 1
ATOM 1387 C C . GLY A 1 176 ? 9.508 9.574 -15.005 1.00 94.12 176 GLY A C 1
ATOM 1388 O O . GLY A 1 176 ? 10.011 8.584 -15.537 1.00 94.12 176 GLY A O 1
ATOM 1389 N N . THR A 1 177 ? 8.181 9.714 -14.892 1.00 97.00 177 THR A N 1
ATOM 1390 C CA . THR A 1 177 ? 7.242 8.770 -15.526 1.00 97.00 177 THR A CA 1
ATOM 1391 C C . THR A 1 177 ? 7.451 8.777 -17.040 1.00 97.00 177 THR A C 1
ATOM 1393 O O . THR A 1 177 ? 7.355 9.827 -17.675 1.00 97.00 177 THR A O 1
ATOM 1396 N N . SER A 1 178 ? 7.723 7.611 -17.631 1.00 96.94 178 SER A N 1
ATOM 1397 C CA . SER A 1 178 ? 8.130 7.506 -19.035 1.00 96.94 178 SER A CA 1
ATOM 1398 C C . SER A 1 178 ? 7.025 7.924 -20.006 1.00 96.94 178 SER A C 1
ATOM 1400 O O . SER A 1 178 ? 7.308 8.527 -21.038 1.00 96.94 178 SER A O 1
ATOM 1402 N N . GLU A 1 179 ? 5.773 7.564 -19.710 1.00 97.62 179 GLU A N 1
ATOM 1403 C CA . GLU A 1 179 ? 4.608 7.879 -20.542 1.00 97.62 179 GLU A CA 1
ATOM 1404 C C . GLU A 1 179 ? 3.389 8.170 -19.663 1.00 97.62 179 GLU A C 1
ATOM 1406 O O . GLU A 1 179 ? 3.158 7.486 -18.665 1.00 97.62 179 GLU A O 1
ATOM 1411 N N . ILE A 1 180 ? 2.590 9.167 -20.045 1.00 97.56 180 ILE A N 1
ATOM 1412 C CA . ILE A 1 180 ? 1.376 9.561 -19.326 1.00 97.56 180 ILE A CA 1
ATOM 1413 C C . ILE A 1 180 ? 0.237 9.655 -20.339 1.00 97.56 180 ILE A C 1
ATOM 1415 O O . ILE A 1 180 ? 0.303 10.450 -21.275 1.00 97.56 180 ILE A O 1
ATOM 1419 N N . PHE A 1 181 ? -0.804 8.849 -20.146 1.00 96.75 181 PHE A N 1
ATOM 1420 C CA . PHE A 1 181 ? -2.011 8.857 -20.966 1.00 96.75 181 PHE A CA 1
ATOM 1421 C C . PHE A 1 181 ? -3.172 9.458 -20.179 1.00 96.75 181 PHE A C 1
ATOM 1423 O O . PHE A 1 181 ? -3.525 8.959 -19.110 1.00 96.75 181 PHE A O 1
ATOM 1430 N N . ALA A 1 182 ? -3.769 10.509 -20.737 1.00 95.12 182 ALA A N 1
ATOM 1431 C CA . ALA A 1 182 ? -5.014 11.083 -20.250 1.00 95.12 182 ALA A CA 1
ATOM 1432 C C . ALA A 1 182 ? -6.197 10.393 -20.951 1.00 95.12 182 ALA A C 1
ATOM 1434 O O . ALA A 1 182 ? -6.195 10.256 -22.175 1.00 95.12 182 ALA A O 1
ATOM 1435 N N . THR A 1 183 ? -7.171 9.915 -20.180 1.00 93.50 183 THR A N 1
ATOM 1436 C CA . THR A 1 183 ? -8.402 9.280 -20.690 1.00 93.50 183 THR A CA 1
ATOM 1437 C C . THR A 1 183 ? -9.611 10.194 -20.463 1.00 93.50 183 THR A C 1
ATOM 1439 O O . THR A 1 183 ? -9.585 10.967 -19.507 1.00 93.50 183 THR A O 1
ATOM 1442 N N . PRO A 1 184 ? -10.667 10.140 -21.294 1.00 90.62 184 PRO A N 1
ATOM 1443 C CA . PRO A 1 184 ? -11.854 10.968 -21.076 1.00 90.62 184 PRO A CA 1
ATOM 1444 C C . PRO A 1 184 ? -12.550 10.671 -19.735 1.00 90.62 184 PRO A C 1
ATOM 1446 O O . PRO A 1 184 ? -12.698 9.506 -19.362 1.00 90.62 184 PRO A O 1
ATOM 1449 N N . GLY A 1 185 ? -13.032 11.713 -19.049 1.00 82.88 185 GLY A N 1
ATOM 1450 C CA . GLY A 1 185 ? -13.872 11.605 -17.847 1.00 82.88 185 GLY A CA 1
ATOM 1451 C C . GLY A 1 185 ? -13.205 12.023 -16.530 1.00 82.88 185 GLY A C 1
ATOM 1452 O O . GLY A 1 185 ? -12.148 12.656 -16.516 1.00 82.88 185 GLY A O 1
ATOM 1453 N N . CYS A 1 186 ? -13.850 11.664 -15.414 1.00 77.31 186 CYS A N 1
ATOM 1454 C CA . CYS A 1 186 ? -13.526 12.126 -14.059 1.00 77.31 186 CYS A CA 1
ATOM 1455 C C . CYS A 1 186 ? -13.035 10.996 -13.125 1.00 77.31 186 CYS A C 1
ATOM 1457 O O . CYS A 1 186 ? -12.795 9.870 -13.557 1.00 77.31 186 CYS A O 1
ATOM 1459 N N . GLU A 1 187 ? -12.913 11.265 -11.816 1.00 72.31 187 GLU A N 1
ATOM 1460 C CA . GLU A 1 187 ? -12.394 10.317 -10.801 1.00 72.31 187 GLU A CA 1
ATOM 1461 C C . GLU A 1 187 ? -13.126 8.956 -10.774 1.00 72.31 187 GLU A C 1
ATOM 1463 O O . GLU A 1 187 ? -12.536 7.953 -10.384 1.00 72.31 187 GLU A O 1
ATOM 1468 N N . SER A 1 188 ? -14.389 8.894 -11.217 1.00 71.81 188 SER A N 1
ATOM 1469 C CA . SER A 1 188 ? -15.204 7.662 -11.227 1.00 71.81 188 SER A CA 1
ATOM 1470 C C . SER A 1 188 ? -15.273 6.954 -12.596 1.00 71.81 188 SER A C 1
ATOM 1472 O O . SER A 1 188 ? -16.070 6.023 -12.775 1.00 71.81 188 SER A O 1
ATOM 1474 N N . ASN A 1 189 ? -14.497 7.407 -13.589 1.00 79.25 189 ASN A N 1
ATOM 1475 C CA . ASN A 1 189 ? -14.444 6.851 -14.948 1.00 79.25 189 ASN A CA 1
ATOM 1476 C C . ASN A 1 189 ? -13.328 5.806 -15.082 1.00 79.25 189 ASN A C 1
ATOM 1478 O O . ASN A 1 189 ? -12.215 6.085 -15.519 1.00 79.25 189 ASN A O 1
ATOM 1482 N N . VAL A 1 190 ? -13.630 4.571 -14.676 1.00 82.88 190 VAL A N 1
ATOM 1483 C CA . VAL A 1 190 ? -12.655 3.466 -14.699 1.00 82.88 190 VAL A CA 1
ATOM 1484 C C . VAL A 1 190 ? -12.670 2.696 -16.030 1.00 82.88 190 VAL A C 1
ATOM 1486 O O . VAL A 1 190 ? -11.661 2.114 -16.428 1.00 82.88 190 VAL A O 1
ATOM 1489 N N . LYS A 1 191 ? -13.791 2.713 -16.763 1.00 87.56 191 LYS A N 1
ATOM 1490 C CA 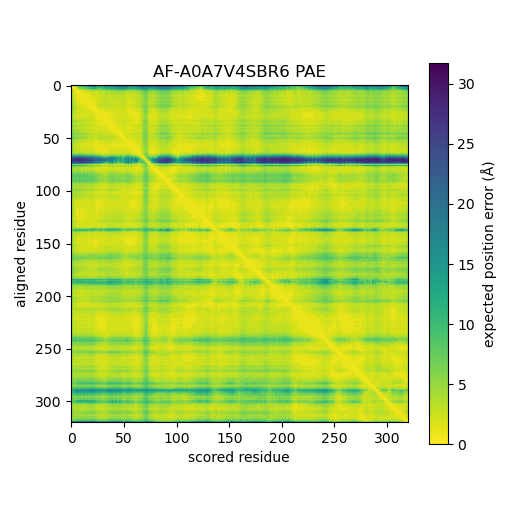. LYS A 1 191 ? -13.950 1.967 -18.023 1.00 87.56 191 LYS A CA 1
ATOM 1491 C C . LYS A 1 191 ? -12.963 2.439 -19.093 1.00 87.56 191 LYS A C 1
ATOM 1493 O O . LYS A 1 191 ? -12.315 1.613 -19.730 1.00 87.56 191 LYS A O 1
ATOM 1498 N N . GLU A 1 192 ? -12.821 3.746 -19.264 1.00 90.62 192 GLU A N 1
ATOM 1499 C CA . GLU A 1 192 ? -11.948 4.359 -20.268 1.00 90.62 192 GLU A CA 1
ATOM 1500 C C . GLU A 1 192 ? -10.467 4.045 -19.990 1.00 90.62 192 GLU A C 1
ATOM 1502 O O . GLU A 1 192 ? -9.691 3.766 -20.907 1.00 90.62 192 GLU A O 1
ATOM 1507 N N . ILE A 1 193 ? -10.086 3.983 -18.711 1.00 91.31 193 ILE A N 1
ATOM 1508 C CA . ILE A 1 193 ? -8.763 3.519 -18.282 1.00 91.31 193 ILE A CA 1
ATOM 1509 C C . ILE A 1 193 ? -8.546 2.056 -18.682 1.00 91.31 193 ILE A C 1
ATOM 1511 O O . ILE A 1 193 ? -7.477 1.709 -19.193 1.00 91.31 193 ILE A O 1
ATOM 1515 N N . TYR A 1 194 ? -9.548 1.193 -18.485 1.00 92.06 194 TYR A N 1
ATOM 1516 C CA . TYR A 1 194 ? -9.453 -0.201 -18.911 1.00 92.06 194 TYR A CA 1
ATOM 1517 C C . TYR A 1 194 ? -9.324 -0.327 -20.425 1.00 92.06 194 TYR A C 1
ATOM 1519 O O . TYR A 1 194 ? -8.462 -1.079 -20.877 1.00 92.06 194 TYR A O 1
ATOM 1527 N N . ASP A 1 195 ? -10.108 0.415 -21.209 1.00 94.69 195 ASP A N 1
ATOM 1528 C CA . ASP A 1 195 ? -9.986 0.406 -22.671 1.00 94.69 195 ASP A CA 1
ATOM 1529 C C . ASP A 1 195 ? -8.553 0.752 -23.101 1.00 94.69 195 ASP A C 1
ATOM 1531 O O . ASP A 1 195 ? -7.961 0.037 -23.915 1.00 94.69 195 ASP A O 1
ATOM 1535 N N . LYS A 1 196 ? -7.949 1.779 -22.482 1.00 96.69 196 LYS A N 1
ATOM 1536 C CA . LYS A 1 196 ? -6.557 2.149 -22.760 1.00 96.69 196 LYS A CA 1
ATOM 1537 C C . LYS A 1 196 ? -5.569 1.052 -22.356 1.00 96.69 196 LYS A C 1
ATOM 1539 O O . LYS A 1 196 ? -4.601 0.796 -23.072 1.00 96.69 196 LYS A O 1
ATOM 1544 N N . CYS A 1 197 ? -5.807 0.356 -21.244 1.00 96.38 197 CYS A N 1
ATOM 1545 C CA . CYS A 1 197 ? -5.026 -0.828 -20.879 1.00 96.38 197 CYS A CA 1
ATOM 1546 C C . CYS A 1 197 ? -5.114 -1.938 -21.938 1.00 96.38 197 CYS A C 1
ATOM 1548 O O . CYS A 1 197 ? -4.094 -2.555 -22.257 1.00 96.38 197 CYS A O 1
ATOM 1550 N N . TRP A 1 198 ? -6.303 -2.203 -22.485 1.00 96.25 198 TRP A N 1
ATOM 1551 C CA . TRP A 1 198 ? -6.502 -3.211 -23.532 1.00 96.25 198 TRP A CA 1
ATOM 1552 C C . TRP A 1 198 ? -5.808 -2.833 -24.841 1.00 96.25 198 TRP A C 1
ATOM 1554 O O . TRP A 1 198 ? -5.155 -3.687 -25.445 1.00 96.25 198 TRP A O 1
ATOM 1564 N N . GLU A 1 199 ? -5.896 -1.564 -25.243 1.00 97.69 199 GLU A N 1
ATOM 1565 C CA . GLU A 1 199 ? -5.177 -1.009 -26.395 1.00 97.69 199 GLU A CA 1
ATOM 1566 C C . GLU A 1 199 ? -3.666 -1.233 -26.248 1.00 97.69 199 GLU A C 1
ATOM 1568 O O . GLU A 1 199 ? -3.056 -1.926 -27.065 1.00 97.69 199 GLU A O 1
ATOM 1573 N N . LEU A 1 200 ? -3.077 -0.760 -25.143 1.00 97.50 200 LEU A N 1
ATOM 1574 C CA . LEU A 1 200 ? -1.641 -0.894 -24.895 1.00 97.50 200 LEU A CA 1
ATOM 1575 C C . LEU A 1 200 ? -1.196 -2.359 -24.841 1.00 97.50 200 LEU A C 1
ATOM 1577 O O . LEU A 1 200 ? -0.128 -2.697 -25.352 1.00 97.50 200 LEU A O 1
ATOM 1581 N N . ARG A 1 201 ? -2.007 -3.245 -24.249 1.00 96.56 201 ARG A N 1
ATOM 1582 C CA . ARG A 1 201 ? -1.713 -4.685 -24.206 1.00 96.56 201 ARG A CA 1
ATOM 1583 C C . ARG A 1 201 ? -1.682 -5.287 -25.608 1.00 96.56 201 ARG A C 1
ATOM 1585 O O . ARG A 1 201 ? -0.788 -6.079 -25.898 1.00 96.56 201 ARG A O 1
ATOM 1592 N N . LYS A 1 202 ? -2.633 -4.917 -26.469 1.00 97.56 202 LYS A N 1
ATOM 1593 C CA . LYS A 1 202 ? -2.701 -5.392 -27.857 1.00 97.56 202 LYS A CA 1
ATOM 1594 C C . LYS A 1 202 ? -1.519 -4.889 -28.687 1.00 97.56 202 LYS A C 1
ATOM 1596 O O . LYS A 1 202 ? -0.981 -5.647 -29.487 1.00 97.56 202 LYS A O 1
ATOM 1601 N N . GLU A 1 203 ? -1.116 -3.638 -28.491 1.00 97.81 203 GLU A N 1
ATOM 1602 C CA . GLU A 1 203 ? -0.032 -3.011 -29.254 1.00 97.81 203 GLU A CA 1
ATOM 1603 C C . GLU A 1 203 ? 1.364 -3.454 -28.810 1.00 97.81 203 GLU A C 1
ATOM 1605 O O . GLU A 1 203 ? 2.260 -3.619 -29.637 1.00 97.81 203 GLU A O 1
ATOM 1610 N N . ARG A 1 204 ? 1.573 -3.610 -27.498 1.00 97.75 204 ARG A N 1
ATOM 1611 C CA . ARG A 1 204 ? 2.917 -3.753 -26.913 1.00 97.75 204 ARG A CA 1
ATOM 1612 C C . ARG A 1 204 ? 3.214 -5.150 -26.390 1.00 97.75 204 ARG A C 1
ATOM 1614 O O . ARG A 1 204 ? 4.382 -5.450 -26.150 1.00 97.75 204 ARG A O 1
ATOM 1621 N N . GLY A 1 205 ? 2.192 -5.989 -26.230 1.00 96.62 205 GLY A N 1
ATOM 1622 C CA . GLY A 1 205 ? 2.341 -7.367 -25.782 1.00 96.62 205 GLY A CA 1
ATOM 1623 C C . GLY A 1 205 ? 3.087 -7.467 -24.453 1.00 96.62 205 GLY A C 1
ATOM 1624 O O . GLY A 1 205 ? 2.723 -6.828 -23.467 1.00 96.62 205 GLY A O 1
ATOM 1625 N N . ASP A 1 206 ? 4.147 -8.267 -24.444 1.00 95.06 206 ASP A N 1
ATOM 1626 C CA . ASP A 1 206 ? 4.990 -8.549 -23.284 1.00 95.06 206 ASP A CA 1
ATOM 1627 C C . ASP A 1 206 ? 5.928 -7.400 -22.888 1.00 95.06 206 ASP A C 1
ATOM 1629 O O . ASP A 1 206 ? 6.506 -7.449 -21.807 1.00 95.06 206 ASP A O 1
ATOM 1633 N N . LYS A 1 207 ? 6.052 -6.331 -23.684 1.00 97.81 207 LYS A N 1
ATOM 1634 C CA . LYS A 1 207 ? 6.868 -5.150 -23.331 1.00 97.81 207 LYS A CA 1
ATOM 1635 C C . LYS A 1 207 ? 6.271 -4.310 -22.202 1.00 97.81 207 LYS A C 1
ATOM 1637 O O . LYS A 1 207 ? 6.904 -3.365 -21.731 1.00 97.81 207 LYS A O 1
ATOM 1642 N N . ILE A 1 208 ? 5.046 -4.603 -21.780 1.00 98.25 208 ILE A N 1
ATOM 1643 C CA . ILE A 1 208 ? 4.390 -3.923 -20.668 1.00 98.25 208 ILE A CA 1
ATOM 1644 C C . ILE A 1 208 ? 3.773 -4.931 -19.710 1.00 98.25 208 ILE A C 1
ATOM 1646 O O . ILE A 1 208 ? 3.340 -6.014 -20.099 1.00 98.25 208 ILE A O 1
ATOM 1650 N N . VAL A 1 209 ? 3.664 -4.532 -18.450 1.00 97.69 209 VAL A N 1
ATOM 1651 C CA . VAL A 1 209 ? 2.945 -5.284 -17.426 1.00 97.69 209 VAL A CA 1
ATOM 1652 C C . VAL A 1 209 ? 1.964 -4.340 -16.752 1.00 97.69 209 VAL A C 1
ATOM 1654 O O . VAL A 1 209 ? 2.357 -3.340 -16.159 1.00 97.69 209 VAL A O 1
ATOM 1657 N N . ILE A 1 210 ? 0.674 -4.646 -16.872 1.00 97.56 210 ILE A N 1
ATOM 1658 C CA . ILE A 1 210 ? -0.399 -3.846 -16.278 1.00 97.56 210 ILE A CA 1
ATOM 1659 C C . ILE A 1 210 ? -0.640 -4.326 -14.852 1.00 97.56 210 ILE A C 1
ATOM 1661 O O . ILE A 1 210 ? -0.917 -5.506 -14.646 1.00 97.56 210 ILE A O 1
ATOM 1665 N N . PHE A 1 211 ? -0.536 -3.403 -13.900 1.00 96.94 211 PHE A N 1
ATOM 1666 C CA . PHE A 1 211 ? -0.809 -3.624 -12.485 1.00 96.94 211 PHE A CA 1
ATOM 1667 C C . PHE A 1 211 ? -2.169 -3.021 -12.146 1.00 96.94 211 PHE A C 1
ATOM 1669 O O . PHE A 1 211 ? -2.282 -1.867 -11.737 1.00 96.94 211 PHE A O 1
ATOM 1676 N N . ASN A 1 212 ? -3.229 -3.788 -12.382 1.00 94.62 212 ASN A N 1
ATOM 1677 C CA . ASN A 1 212 ? -4.593 -3.326 -12.172 1.00 94.62 212 ASN A CA 1
ATOM 1678 C C . ASN A 1 212 ? -5.000 -3.488 -10.694 1.00 94.62 212 ASN A C 1
ATOM 1680 O O . ASN A 1 212 ? -5.227 -4.593 -10.212 1.00 94.62 212 ASN A O 1
ATOM 1684 N N . GLN A 1 213 ? -5.142 -2.382 -9.952 1.00 92.44 213 GLN A N 1
ATOM 1685 C CA . GLN A 1 213 ? -5.388 -2.429 -8.497 1.00 92.44 213 GLN A CA 1
ATOM 1686 C C . GLN A 1 213 ? -6.620 -3.235 -8.065 1.00 92.44 213 GLN A C 1
ATOM 1688 O O . GLN A 1 213 ? -6.713 -3.597 -6.892 1.00 92.44 213 GLN A O 1
ATOM 1693 N N . PHE A 1 214 ? -7.560 -3.473 -8.983 1.00 93.69 214 PHE A N 1
ATOM 1694 C CA . PHE A 1 214 ? -8.808 -4.187 -8.739 1.00 93.69 214 PHE A CA 1
ATOM 1695 C C . PHE A 1 214 ? -8.674 -5.717 -8.856 1.00 93.69 214 PHE A C 1
ATOM 1697 O O . PHE A 1 214 ? -9.534 -6.429 -8.335 1.00 93.69 214 PHE A O 1
ATOM 1704 N N . ASP A 1 215 ? -7.611 -6.232 -9.490 1.00 93.56 215 ASP A N 1
ATOM 1705 C CA . ASP A 1 215 ? -7.343 -7.674 -9.661 1.00 93.56 215 ASP A CA 1
ATOM 1706 C C . ASP A 1 215 ? -5.984 -8.148 -9.101 1.00 93.56 215 ASP A C 1
ATOM 1708 O O . ASP A 1 215 ? -5.766 -9.351 -8.913 1.00 93.56 215 ASP A O 1
ATOM 1712 N N . GLU A 1 216 ? -5.099 -7.216 -8.739 1.00 95.00 216 GLU A N 1
ATOM 1713 C CA . GLU A 1 216 ? -3.791 -7.524 -8.170 1.00 95.00 216 GLU A CA 1
ATOM 1714 C C . GLU A 1 216 ? -3.863 -7.835 -6.668 1.00 95.00 216 GLU A C 1
ATOM 1716 O O . GLU A 1 216 ? -3.887 -6.941 -5.818 1.00 95.00 216 GLU A O 1
ATOM 1721 N N . PHE A 1 217 ? -3.806 -9.120 -6.307 1.00 95.19 217 PHE A N 1
ATOM 1722 C CA . PHE A 1 217 ? -3.816 -9.558 -4.902 1.00 95.19 217 PHE A CA 1
ATOM 1723 C C . PHE A 1 217 ? -2.671 -8.985 -4.056 1.00 95.19 217 PHE A C 1
ATOM 1725 O O . PHE A 1 217 ? -2.811 -8.907 -2.837 1.00 95.19 217 PHE A O 1
ATOM 1732 N N . GLY A 1 218 ? -1.573 -8.541 -4.675 1.00 96.38 218 GLY A N 1
ATOM 1733 C CA . GLY A 1 218 ? -0.493 -7.824 -3.994 1.00 96.38 218 GLY A CA 1
ATOM 1734 C C . GLY A 1 218 ? -0.977 -6.608 -3.193 1.00 96.38 218 GLY A C 1
ATOM 1735 O O . GLY A 1 218 ? -0.493 -6.369 -2.086 1.00 96.38 218 GLY A O 1
ATOM 1736 N N . ASN A 1 219 ? -2.007 -5.918 -3.698 1.00 97.50 219 ASN A N 1
ATOM 1737 C CA . ASN A 1 219 ? -2.680 -4.806 -3.031 1.00 97.50 219 ASN A CA 1
ATOM 1738 C C . ASN A 1 219 ? -3.287 -5.254 -1.685 1.00 97.50 219 ASN A C 1
ATOM 1740 O O . ASN A 1 219 ? -2.925 -4.745 -0.622 1.00 97.50 219 ASN A O 1
ATOM 1744 N N . ALA A 1 220 ? -4.162 -6.265 -1.714 1.00 97.44 220 ALA A N 1
ATOM 1745 C CA . ALA A 1 220 ? -4.811 -6.795 -0.513 1.00 97.44 220 ALA A CA 1
ATOM 1746 C C . ALA A 1 220 ? -3.812 -7.442 0.461 1.00 97.44 220 ALA A C 1
ATOM 1748 O O . ALA A 1 220 ? -3.928 -7.262 1.672 1.00 97.44 220 ALA A O 1
ATOM 1749 N N . VAL A 1 221 ? -2.805 -8.156 -0.053 1.00 97.50 221 VAL A N 1
ATOM 1750 C CA . VAL A 1 221 ? -1.775 -8.821 0.762 1.00 97.50 221 VAL A CA 1
ATOM 1751 C C . VAL A 1 221 ? -0.939 -7.809 1.545 1.00 97.50 221 VAL A C 1
ATOM 1753 O O . VAL A 1 221 ? -0.683 -8.025 2.731 1.00 97.50 221 VAL A O 1
ATOM 1756 N N . TRP A 1 222 ? -0.548 -6.686 0.933 1.00 98.50 222 TRP A N 1
ATOM 1757 C CA . TRP A 1 222 ? 0.188 -5.645 1.653 1.00 98.50 222 TRP A CA 1
ATOM 1758 C C . TRP A 1 222 ? -0.637 -5.084 2.818 1.00 98.50 222 TRP A C 1
ATOM 1760 O O . TRP A 1 222 ? -0.139 -4.958 3.937 1.00 98.50 222 TRP A O 1
ATOM 1770 N N . HIS A 1 223 ? -1.925 -4.809 2.598 1.00 98.69 223 HIS A N 1
ATOM 1771 C CA . HIS A 1 223 ? -2.811 -4.334 3.661 1.00 98.69 223 HIS A CA 1
ATOM 1772 C C . HIS A 1 223 ? -3.077 -5.392 4.735 1.00 98.69 223 HIS A C 1
ATOM 1774 O O . HIS A 1 223 ? -3.103 -5.056 5.918 1.00 98.69 223 HIS A O 1
ATOM 1780 N N . TYR A 1 224 ? -3.221 -6.659 4.355 1.00 98.56 224 TYR A N 1
ATOM 1781 C CA . TYR A 1 224 ? -3.344 -7.770 5.294 1.00 98.56 224 TYR A CA 1
ATOM 1782 C C . TYR A 1 224 ? -2.140 -7.822 6.253 1.00 98.56 224 TYR A C 1
ATOM 1784 O O . TYR A 1 224 ? -2.320 -7.837 7.470 1.00 98.56 224 TYR A O 1
ATOM 1792 N N . GLU A 1 225 ? -0.914 -7.777 5.723 1.00 98.31 225 GLU A N 1
ATOM 1793 C CA . GLU A 1 225 ? 0.305 -7.910 6.532 1.00 98.31 225 GLU A CA 1
ATOM 1794 C C . GLU A 1 225 ? 0.671 -6.633 7.300 1.00 98.31 225 GLU A C 1
ATOM 1796 O O . GLU A 1 225 ? 1.037 -6.690 8.480 1.00 98.31 225 GLU A O 1
ATOM 1801 N N . ILE A 1 226 ? 0.592 -5.475 6.638 1.00 98.69 226 ILE A N 1
ATOM 1802 C CA . ILE A 1 226 ? 1.127 -4.210 7.153 1.00 98.69 226 ILE A CA 1
ATOM 1803 C C . ILE A 1 226 ? 0.031 -3.395 7.842 1.00 98.69 226 ILE A C 1
ATOM 1805 O O . ILE A 1 226 ? 0.173 -3.040 9.013 1.00 98.69 226 ILE A O 1
ATOM 1809 N N . THR A 1 227 ? -1.086 -3.125 7.156 1.00 98.75 227 THR A N 1
ATOM 1810 C CA . THR A 1 227 ? -2.204 -2.359 7.736 1.00 98.75 227 THR A CA 1
ATOM 1811 C C . THR A 1 227 ? -2.890 -3.131 8.863 1.00 98.75 227 THR A C 1
ATOM 1813 O O . THR A 1 227 ? -3.083 -2.570 9.939 1.00 98.75 227 THR A O 1
ATOM 1816 N N . GLY A 1 228 ? -3.199 -4.418 8.670 1.00 98.56 228 GLY A N 1
ATOM 1817 C CA . GLY A 1 228 ? -3.822 -5.261 9.697 1.00 98.56 228 GLY A CA 1
ATOM 1818 C C . GLY A 1 228 ? -2.984 -5.334 10.974 1.00 98.56 228 GLY A C 1
ATOM 1819 O O . GLY A 1 228 ? -3.505 -5.160 12.076 1.00 98.56 228 GLY A O 1
ATOM 1820 N N . SER A 1 229 ? -1.665 -5.485 10.828 1.00 98.56 229 SER A N 1
ATOM 1821 C CA . SER A 1 229 ? -0.746 -5.471 11.967 1.00 98.56 229 SER A CA 1
ATOM 1822 C C . SER A 1 229 ? -0.660 -4.116 12.665 1.00 98.56 229 SER A C 1
ATOM 1824 O O . SER A 1 229 ? -0.518 -4.083 13.885 1.00 98.56 229 SER A O 1
ATOM 1826 N N . ALA A 1 230 ? -0.708 -3.008 11.922 1.00 98.69 230 ALA A N 1
ATOM 1827 C CA . ALA A 1 230 ? -0.691 -1.674 12.515 1.00 98.69 230 ALA A CA 1
ATOM 1828 C C . ALA A 1 230 ? -1.958 -1.424 13.352 1.00 98.69 230 ALA A C 1
ATOM 1830 O O . ALA A 1 230 ? -1.870 -0.881 14.451 1.00 98.69 230 ALA A O 1
ATOM 1831 N N . ILE A 1 231 ? -3.122 -1.884 12.879 1.00 98.62 231 ILE A N 1
ATOM 1832 C CA . ILE A 1 231 ? -4.385 -1.807 13.631 1.00 98.62 231 ILE A CA 1
ATOM 1833 C C . ILE A 1 231 ? -4.313 -2.652 14.912 1.00 98.62 231 ILE A C 1
ATOM 1835 O O . ILE A 1 231 ? -4.702 -2.175 15.978 1.00 98.62 231 ILE A O 1
ATOM 1839 N N . GLU A 1 232 ? -3.791 -3.883 14.832 1.00 98.38 232 GLU A N 1
ATOM 1840 C CA . GLU A 1 232 ? -3.583 -4.743 16.010 1.00 98.38 232 GLU A CA 1
ATOM 1841 C C . GLU A 1 232 ? -2.663 -4.075 17.043 1.00 98.38 232 GLU A C 1
ATOM 1843 O O . GLU A 1 232 ? -2.957 -4.102 18.237 1.00 98.38 232 GLU A O 1
ATOM 1848 N N . GLU A 1 233 ? -1.575 -3.442 16.597 1.00 98.19 233 GLU A N 1
ATOM 1849 C CA . GLU A 1 233 ? -0.637 -2.742 17.477 1.00 98.19 233 GLU A CA 1
ATOM 1850 C C . GLU A 1 233 ? -1.305 -1.585 18.228 1.00 98.19 233 GLU A C 1
ATOM 1852 O O . GLU A 1 233 ? -1.186 -1.505 19.453 1.00 98.19 233 GLU A O 1
ATOM 1857 N N . VAL A 1 234 ? -2.064 -0.738 17.525 1.00 98.00 234 VAL A N 1
ATOM 1858 C CA . VAL A 1 234 ? -2.820 0.360 18.152 1.00 98.00 234 VAL A CA 1
ATOM 1859 C C . VAL A 1 234 ? -3.840 -0.185 19.148 1.00 98.00 234 VAL A C 1
ATOM 1861 O O . VAL A 1 234 ? -3.910 0.283 20.285 1.00 98.00 234 VAL A O 1
ATOM 1864 N N . PHE A 1 235 ? -4.599 -1.215 18.765 1.00 97.88 235 PHE A N 1
ATOM 1865 C CA . PHE A 1 235 ? -5.570 -1.833 19.665 1.00 97.88 235 PHE A CA 1
ATOM 1866 C C . PHE A 1 235 ? -4.906 -2.379 20.937 1.00 97.88 235 PHE A C 1
ATOM 1868 O O . PHE A 1 235 ? -5.405 -2.136 22.037 1.00 97.88 235 PHE A O 1
ATOM 1875 N N . ASN A 1 236 ? -3.763 -3.059 20.816 1.00 96.88 236 ASN A N 1
ATOM 1876 C CA . ASN A 1 236 ? -3.029 -3.583 21.967 1.00 96.88 236 ASN A CA 1
ATOM 1877 C C . ASN A 1 236 ? -2.530 -2.460 22.890 1.00 96.88 236 ASN A C 1
ATOM 1879 O O . ASN A 1 236 ? -2.642 -2.589 24.109 1.00 96.88 236 ASN A O 1
ATOM 1883 N N . GLN A 1 237 ? -2.066 -1.332 22.338 1.00 95.94 237 GLN A N 1
ATOM 1884 C CA . GLN A 1 237 ? -1.690 -0.154 23.133 1.00 95.94 237 GLN A CA 1
ATOM 1885 C C . GLN A 1 237 ? -2.880 0.429 23.909 1.00 95.94 237 GLN A C 1
ATOM 1887 O O . GLN A 1 237 ? -2.751 0.772 25.086 1.00 95.94 237 GLN A O 1
ATOM 1892 N N . LEU A 1 238 ? -4.054 0.521 23.277 1.00 94.50 238 LEU A N 1
ATOM 1893 C CA . LEU A 1 238 ? -5.275 0.991 23.937 1.00 94.50 238 LEU A CA 1
ATOM 1894 C C . LEU A 1 238 ? -5.754 0.005 25.009 1.00 94.50 238 LEU A C 1
ATOM 1896 O O . LEU A 1 238 ? -6.192 0.423 26.082 1.00 94.50 238 LEU A O 1
ATOM 1900 N N . LYS A 1 239 ? -5.627 -1.299 24.751 1.00 95.06 239 LYS A N 1
ATOM 1901 C CA . LYS A 1 239 ? -6.024 -2.362 25.678 1.00 95.06 239 LYS A CA 1
ATOM 1902 C C . LYS A 1 239 ? -5.179 -2.385 26.953 1.00 95.06 239 LYS A C 1
ATOM 1904 O O . LYS A 1 239 ? -5.733 -2.671 28.007 1.00 95.06 239 LYS A O 1
ATOM 1909 N N . ILE A 1 240 ? -3.896 -2.010 26.900 1.00 94.81 240 ILE A N 1
ATOM 1910 C CA . ILE A 1 240 ? -3.059 -1.841 28.109 1.00 94.81 240 ILE A CA 1
ATOM 1911 C C . ILE A 1 240 ? -3.688 -0.828 29.080 1.00 94.81 240 ILE A C 1
ATOM 1913 O O . ILE A 1 240 ? -3.631 -1.008 30.291 1.00 94.81 240 ILE A O 1
ATOM 1917 N N . LYS A 1 241 ? -4.331 0.225 28.559 1.00 91.25 241 LYS A N 1
ATOM 1918 C CA . LYS A 1 241 ? -5.001 1.247 29.381 1.00 91.25 241 LYS A CA 1
ATOM 1919 C C . LYS A 1 241 ? -6.365 0.788 29.907 1.00 91.25 241 LYS A C 1
ATOM 1921 O O . LYS A 1 241 ? -6.868 1.355 30.873 1.00 91.25 241 LYS A O 1
ATOM 1926 N N . ASN A 1 242 ? -6.995 -0.185 29.249 1.00 92.19 242 ASN A N 1
ATOM 1927 C CA . ASN A 1 242 ? -8.285 -0.743 29.641 1.00 92.19 242 ASN A CA 1
ATOM 1928 C C . ASN A 1 242 ? -8.453 -2.164 29.082 1.00 92.19 242 ASN A C 1
ATOM 1930 O O . ASN A 1 242 ? -8.866 -2.363 27.937 1.00 92.19 242 ASN A O 1
ATOM 1934 N N . GLU A 1 243 ? -8.198 -3.160 29.927 1.00 92.62 243 GLU A N 1
ATOM 1935 C CA . GLU A 1 243 ? -8.196 -4.576 29.539 1.00 92.62 243 GLU A CA 1
ATOM 1936 C C . GLU A 1 243 ? -9.567 -5.101 29.088 1.00 92.62 243 GLU A C 1
ATOM 1938 O O . GLU A 1 243 ? -9.647 -6.118 28.393 1.00 92.62 243 GLU A O 1
ATOM 1943 N N . LYS A 1 244 ? -10.655 -4.397 29.439 1.00 93.50 244 LYS A N 1
ATOM 1944 C CA . LYS A 1 244 ? -12.024 -4.751 29.035 1.00 93.50 244 LYS A CA 1
ATOM 1945 C C . LYS A 1 244 ? -12.321 -4.395 27.576 1.00 93.50 244 LYS A C 1
ATOM 1947 O O . LYS A 1 244 ? -13.362 -4.811 27.062 1.00 93.50 244 LYS A O 1
ATOM 1952 N N . LEU A 1 245 ? -11.448 -3.632 26.910 1.00 94.75 245 LEU A N 1
ATOM 1953 C CA . LEU A 1 245 ? -11.624 -3.278 25.505 1.00 94.75 245 LEU A CA 1
ATOM 1954 C C . LEU A 1 245 ? -11.592 -4.521 24.610 1.00 94.75 245 LEU A C 1
ATOM 1956 O O . LEU A 1 245 ? -10.745 -5.408 24.735 1.00 94.75 245 LEU A O 1
ATOM 1960 N N . LYS A 1 246 ? -12.525 -4.542 23.660 1.00 95.38 246 LYS A N 1
ATOM 1961 C CA . LYS A 1 246 ? -12.626 -5.529 22.587 1.00 95.38 246 LYS A CA 1
ATOM 1962 C C . LYS A 1 246 ? -12.791 -4.775 21.277 1.00 95.38 246 LYS A C 1
ATOM 1964 O O . LYS A 1 246 ? -13.540 -3.801 21.228 1.00 95.38 246 LYS A O 1
ATOM 1969 N N . ILE A 1 247 ? -12.115 -5.224 20.226 1.00 95.94 247 ILE A N 1
ATOM 1970 C CA . ILE A 1 247 ? -12.348 -4.689 18.887 1.00 95.94 247 ILE A CA 1
ATOM 1971 C C . ILE A 1 247 ? -13.688 -5.231 18.378 1.00 95.94 247 ILE A C 1
ATOM 1973 O O . ILE A 1 247 ? -13.877 -6.438 18.235 1.00 95.94 247 ILE A O 1
ATOM 1977 N N . ALA A 1 248 ? -14.657 -4.335 18.207 1.00 97.12 248 ALA A N 1
ATOM 1978 C CA . ALA A 1 248 ? -16.013 -4.705 17.808 1.00 97.12 248 ALA A CA 1
ATOM 1979 C C . ALA A 1 248 ? -16.168 -4.721 16.285 1.00 97.12 248 ALA A C 1
ATOM 1981 O O . ALA A 1 248 ? -16.784 -5.629 15.732 1.00 97.12 248 ALA A O 1
ATOM 1982 N N . ILE A 1 249 ? -15.596 -3.724 15.611 1.00 98.12 249 ILE A N 1
ATOM 1983 C CA . ILE A 1 249 ? -15.772 -3.509 14.181 1.00 98.12 249 ILE A CA 1
ATOM 1984 C C . ILE A 1 249 ? -14.524 -2.867 13.574 1.00 98.12 249 ILE A C 1
ATOM 1986 O O . ILE A 1 249 ? -13.907 -1.996 14.186 1.00 98.12 249 ILE A O 1
ATOM 1990 N N . TYR A 1 250 ? -14.176 -3.295 12.366 1.00 98.50 250 TYR A N 1
ATOM 1991 C CA . TYR A 1 250 ? -13.250 -2.610 11.475 1.00 98.50 250 TYR A CA 1
ATOM 1992 C C . TYR A 1 250 ? -14.034 -2.080 10.274 1.00 98.50 250 TYR A C 1
ATOM 1994 O O . TYR A 1 250 ? -14.736 -2.840 9.609 1.00 98.50 250 TYR A O 1
ATOM 2002 N N . VAL A 1 251 ? -13.921 -0.780 10.010 1.00 98.12 251 VAL A N 1
ATOM 2003 C CA . VAL A 1 251 ? -14.601 -0.107 8.898 1.00 98.12 251 VAL A CA 1
ATOM 2004 C C . VAL A 1 251 ? -13.549 0.344 7.892 1.00 98.12 251 VAL A C 1
ATOM 2006 O O . VAL A 1 251 ? -12.561 0.974 8.270 1.00 98.12 251 VAL A O 1
ATOM 2009 N N . SER A 1 252 ? -13.761 0.039 6.614 1.00 97.25 252 SER A N 1
ATOM 2010 C CA . SER A 1 252 ? -12.926 0.534 5.518 1.00 97.25 252 SER A CA 1
ATOM 2011 C C . SER A 1 252 ? -13.816 1.091 4.423 1.00 97.25 252 SER A C 1
ATOM 2013 O O . SER A 1 252 ? -14.686 0.386 3.918 1.00 97.25 252 SER A O 1
ATOM 2015 N N . ALA A 1 253 ? -13.553 2.326 4.004 1.00 94.50 253 ALA A N 1
ATOM 2016 C CA . ALA A 1 253 ? -14.145 2.854 2.786 1.00 94.50 253 ALA A CA 1
ATOM 2017 C C . ALA A 1 253 ? -13.520 2.147 1.568 1.00 94.50 253 ALA A C 1
ATOM 2019 O O . ALA A 1 253 ? -12.309 1.892 1.545 1.00 94.50 253 ALA A O 1
ATOM 2020 N N . THR A 1 254 ? -14.350 1.739 0.610 1.00 91.50 254 THR A N 1
ATOM 2021 C CA . THR A 1 254 ? -13.961 0.804 -0.454 1.00 91.50 254 THR A CA 1
ATOM 2022 C C . THR A 1 254 ? -13.895 1.483 -1.823 1.00 91.50 254 THR A C 1
ATOM 2024 O O . THR A 1 254 ? -14.897 1.935 -2.361 1.00 91.50 254 THR A O 1
ATOM 2027 N N . GLY A 1 255 ? -12.683 1.559 -2.379 1.00 90.69 255 GLY A N 1
ATOM 2028 C CA . GLY A 1 255 ? -12.430 1.727 -3.819 1.00 90.69 255 GLY A CA 1
ATOM 2029 C C . GLY A 1 255 ? -11.950 0.393 -4.382 1.00 90.69 255 GLY A C 1
ATOM 2030 O O . GLY A 1 255 ? -12.698 -0.574 -4.410 1.00 90.69 255 GLY A O 1
ATOM 2031 N N . SER A 1 256 ? -10.639 0.254 -4.611 1.00 93.94 256 SER A N 1
ATOM 2032 C CA . SER A 1 256 ? -9.992 -1.025 -4.992 1.00 93.94 256 SER A CA 1
ATOM 2033 C C . SER A 1 256 ? -10.199 -2.230 -4.058 1.00 93.94 256 SER A C 1
ATOM 2035 O O . SER A 1 256 ? -9.782 -3.327 -4.396 1.00 93.94 256 SER A O 1
ATOM 2037 N N . ALA A 1 257 ? -10.752 -2.035 -2.858 1.00 95.62 257 ALA A N 1
ATOM 2038 C CA . ALA A 1 257 ? -10.896 -3.049 -1.804 1.00 95.62 257 ALA A CA 1
ATOM 2039 C C . ALA A 1 257 ? -9.595 -3.674 -1.240 1.00 95.62 257 ALA A C 1
ATOM 2041 O O . ALA A 1 257 ? -9.653 -4.580 -0.414 1.00 95.62 257 ALA A O 1
ATOM 2042 N N . GLY A 1 258 ? -8.410 -3.155 -1.573 1.00 97.25 258 GLY A N 1
ATOM 2043 C CA . GLY A 1 258 ? -7.167 -3.618 -0.945 1.00 97.25 258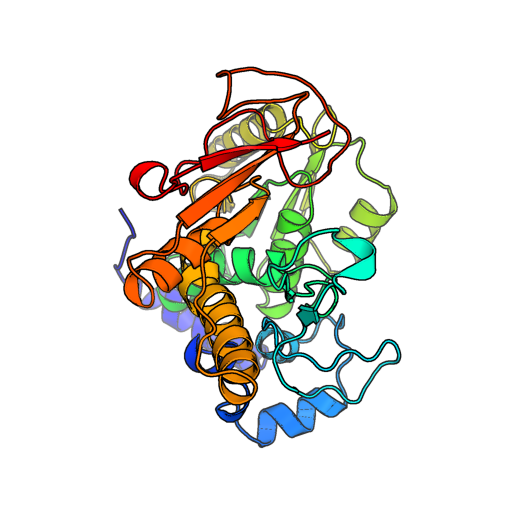 GLY A CA 1
ATOM 2044 C C . GLY A 1 258 ? -7.133 -3.398 0.571 1.00 97.25 258 GLY A C 1
ATOM 2045 O O . GLY A 1 258 ? -6.821 -4.310 1.331 1.00 97.25 258 GLY A O 1
ATOM 2046 N N . THR A 1 259 ? -7.490 -2.193 1.033 1.00 97.94 259 THR A N 1
ATOM 2047 C CA . THR A 1 259 ? -7.389 -1.812 2.454 1.00 97.94 259 THR A CA 1
ATOM 2048 C C . THR A 1 259 ? -8.309 -2.634 3.357 1.00 97.94 259 THR A C 1
ATOM 2050 O O . THR A 1 259 ? -7.872 -3.040 4.434 1.00 97.94 259 THR A O 1
ATOM 2053 N N . ILE A 1 260 ? -9.519 -2.984 2.898 1.00 98.06 260 ILE A N 1
ATOM 2054 C CA . ILE A 1 260 ? -10.439 -3.845 3.661 1.00 98.06 260 ILE A CA 1
ATOM 2055 C C . ILE A 1 260 ? -9.862 -5.254 3.902 1.00 98.06 260 ILE A C 1
ATOM 2057 O O . ILE A 1 260 ? -10.241 -5.903 4.875 1.00 98.06 260 ILE A O 1
ATOM 2061 N N . GLY A 1 261 ? -8.861 -5.685 3.118 1.00 97.62 261 GLY A N 1
ATOM 2062 C CA . GLY A 1 261 ? -8.089 -6.914 3.349 1.00 97.62 261 GLY A CA 1
ATOM 2063 C C . GLY A 1 261 ? -7.344 -6.956 4.693 1.00 97.62 261 GLY A C 1
ATOM 2064 O O . GLY A 1 261 ? -7.065 -8.038 5.208 1.00 97.62 261 GLY A O 1
ATOM 2065 N N . ALA A 1 262 ? -7.104 -5.807 5.339 1.00 98.50 262 ALA A N 1
ATOM 2066 C CA . ALA A 1 262 ? -6.644 -5.759 6.732 1.00 98.50 262 ALA A 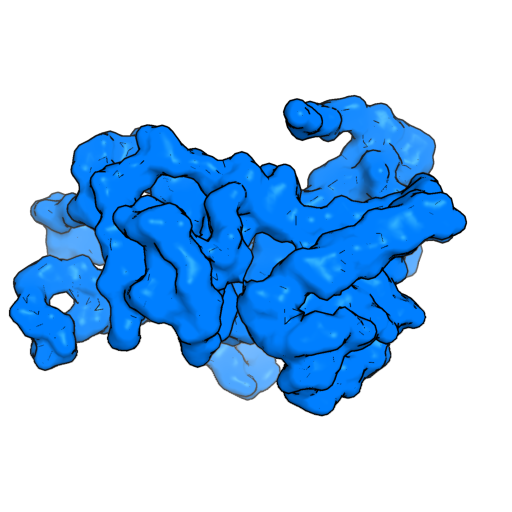CA 1
ATOM 2067 C C . ALA A 1 262 ? -7.640 -6.427 7.702 1.00 98.50 262 ALA A C 1
ATOM 2069 O O . ALA A 1 262 ? -7.241 -7.004 8.716 1.00 98.50 262 ALA A O 1
ATOM 2070 N N . GLY A 1 263 ? -8.935 -6.399 7.376 1.00 98.31 263 GLY A N 1
ATOM 2071 C CA . GLY A 1 263 ? -9.984 -7.063 8.139 1.00 98.31 263 GLY A CA 1
ATOM 2072 C C . GLY A 1 263 ? -9.805 -8.581 8.194 1.00 98.31 263 GLY A C 1
ATOM 2073 O O . GLY A 1 263 ? -10.018 -9.174 9.249 1.00 98.31 263 GLY A O 1
ATOM 2074 N N . ASP A 1 264 ? -9.333 -9.208 7.113 1.00 97.81 264 ASP A N 1
ATOM 2075 C CA . ASP A 1 264 ? -9.076 -10.653 7.071 1.00 97.81 264 ASP A CA 1
ATOM 2076 C C . ASP A 1 264 ? -7.978 -11.061 8.066 1.00 97.81 264 ASP A C 1
ATOM 2078 O O . ASP A 1 264 ? -8.083 -12.099 8.725 1.00 97.81 264 ASP A O 1
ATOM 2082 N N . TYR A 1 265 ? -6.945 -10.226 8.226 1.00 98.31 265 TYR A N 1
ATOM 2083 C CA . TYR A 1 265 ? -5.917 -10.404 9.255 1.00 98.31 265 TYR A CA 1
ATOM 2084 C C . TYR A 1 265 ? -6.522 -10.271 10.653 1.00 98.31 265 TYR A C 1
ATOM 2086 O O . TYR A 1 265 ? -6.349 -11.141 11.511 1.00 98.31 265 TYR A O 1
ATOM 2094 N N . LEU A 1 266 ? -7.275 -9.192 10.872 1.00 98.38 266 LEU A N 1
ATOM 2095 C CA . LEU A 1 266 ? -7.866 -8.880 12.168 1.00 98.38 266 LEU A CA 1
ATOM 2096 C C . LEU A 1 266 ? -8.877 -9.937 12.608 1.00 98.38 266 LEU A C 1
ATOM 2098 O O . LEU A 1 266 ? -8.859 -10.316 13.771 1.00 98.38 266 LEU A O 1
ATOM 2102 N N . LYS A 1 267 ? -9.695 -10.490 11.708 1.00 97.12 267 LYS A N 1
ATOM 2103 C CA . LYS A 1 267 ? -10.640 -11.567 12.044 1.00 97.12 267 LYS A CA 1
ATOM 2104 C C . LYS A 1 267 ? -9.956 -12.857 12.488 1.00 97.12 267 LYS A C 1
ATOM 2106 O O . LYS A 1 267 ? -10.501 -13.557 13.335 1.00 97.12 267 LYS A O 1
ATOM 2111 N N . LYS A 1 268 ? -8.744 -13.160 12.005 1.00 96.75 268 LYS A N 1
ATOM 2112 C CA . LYS A 1 268 ? -7.961 -14.292 12.542 1.00 96.75 268 LYS A CA 1
ATOM 2113 C C . LYS A 1 268 ? -7.545 -14.069 13.997 1.00 96.75 268 LYS A C 1
ATOM 2115 O O . LYS A 1 268 ? -7.423 -15.031 14.747 1.00 96.75 268 LYS A O 1
ATOM 2120 N N . LYS A 1 269 ? -7.316 -12.814 14.393 1.00 97.00 269 LYS A N 1
ATOM 2121 C CA . LYS A 1 269 ? -6.934 -12.424 15.762 1.00 97.00 269 LYS A 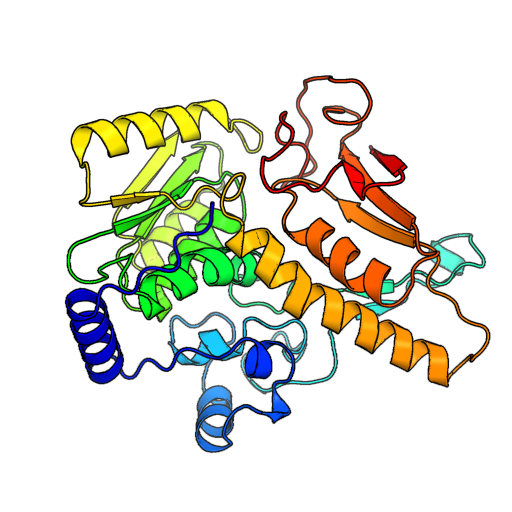CA 1
ATOM 2122 C C . LYS A 1 269 ? -8.142 -12.198 16.671 1.00 97.00 269 LYS A C 1
ATOM 2124 O O . LYS A 1 269 ? -8.097 -12.514 17.856 1.00 97.00 269 LYS A O 1
ATOM 2129 N N . PHE A 1 270 ? -9.224 -11.678 16.104 1.00 97.25 270 PHE A N 1
ATOM 2130 C CA . PHE A 1 270 ? -10.437 -11.252 16.787 1.00 97.25 270 PHE A CA 1
ATOM 2131 C C . PHE A 1 270 ? -11.668 -11.812 16.049 1.00 97.25 270 PHE A C 1
ATOM 2133 O O . PHE A 1 270 ? -12.349 -11.073 15.340 1.00 97.25 270 PHE A O 1
ATOM 2140 N N . PRO A 1 271 ? -11.987 -13.111 16.211 1.00 96.25 271 PRO A N 1
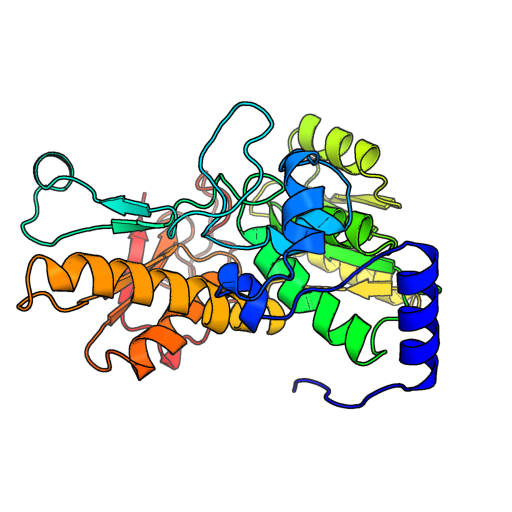ATOM 2141 C CA . PRO A 1 271 ? -13.005 -13.793 15.398 1.00 96.25 271 PRO A CA 1
ATOM 2142 C C . PRO A 1 271 ? -14.420 -13.212 15.493 1.00 96.25 271 PRO A C 1
ATOM 2144 O O . PRO A 1 271 ? -15.214 -13.364 14.572 1.00 96.25 271 PRO A O 1
ATOM 2147 N N . ASN A 1 272 ? -14.733 -12.531 16.598 1.00 96.44 272 ASN A N 1
ATOM 2148 C CA . ASN A 1 272 ? -16.039 -11.905 16.822 1.00 96.44 272 ASN A CA 1
ATOM 2149 C C . ASN A 1 272 ? -16.133 -10.474 16.264 1.00 96.44 272 ASN A C 1
ATOM 2151 O O . ASN A 1 272 ? -17.202 -9.868 16.332 1.00 96.44 272 ASN A O 1
ATOM 2155 N N . MET A 1 273 ? -15.028 -9.917 15.756 1.00 98.06 273 MET A N 1
ATOM 2156 C CA . MET A 1 273 ? -15.003 -8.587 15.153 1.00 98.06 273 MET A CA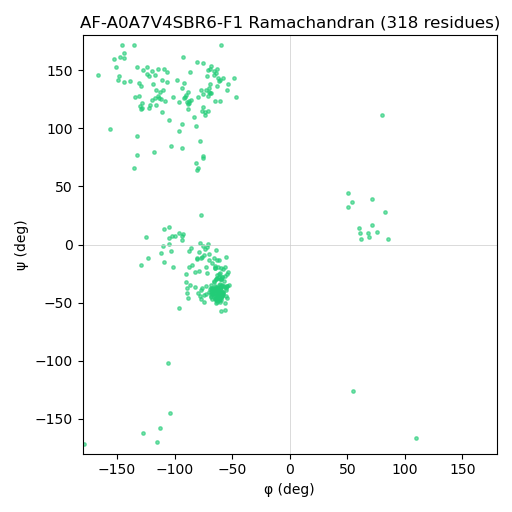 1
ATOM 2157 C C . MET A 1 273 ? -15.777 -8.593 13.832 1.00 98.06 273 MET A C 1
ATOM 2159 O O . MET A 1 273 ? -15.626 -9.498 13.009 1.00 98.06 273 MET A O 1
ATOM 2163 N N . LYS A 1 274 ? -16.566 -7.545 13.609 1.00 98.50 274 LYS A N 1
ATOM 2164 C CA . LYS A 1 274 ? -17.255 -7.293 12.343 1.00 98.50 274 LYS A CA 1
ATOM 2165 C C . LYS A 1 274 ? -16.374 -6.526 11.364 1.00 98.50 274 LYS A C 1
ATOM 2167 O O . LYS A 1 274 ? -15.555 -5.706 11.772 1.00 98.50 274 LYS A O 1
ATOM 2172 N N . ILE A 1 275 ? -16.549 -6.774 10.073 1.00 98.56 275 ILE A N 1
ATOM 2173 C CA . ILE A 1 275 ? -15.935 -5.981 9.002 1.00 98.56 275 ILE A CA 1
ATOM 2174 C C . ILE A 1 275 ? -17.041 -5.254 8.248 1.00 98.56 275 ILE A C 1
ATOM 2176 O O . ILE A 1 275 ? -17.978 -5.892 7.767 1.00 98.56 275 ILE A O 1
ATOM 2180 N N . ALA A 1 276 ? -16.909 -3.936 8.125 1.00 98.25 276 ALA A N 1
ATOM 2181 C CA . ALA A 1 276 ? -17.812 -3.108 7.344 1.00 98.25 276 ALA A CA 1
ATOM 2182 C C . ALA A 1 276 ? -17.112 -2.487 6.133 1.00 98.25 276 ALA A C 1
ATOM 2184 O O . ALA A 1 276 ? -16.072 -1.834 6.269 1.00 98.25 276 ALA A O 1
ATOM 2185 N N . ALA A 1 277 ? -17.720 -2.669 4.963 1.00 97.38 277 ALA A N 1
ATOM 2186 C CA . ALA A 1 277 ? -17.386 -1.936 3.752 1.00 97.38 277 ALA A CA 1
ATOM 2187 C C . ALA A 1 277 ? -18.223 -0.655 3.708 1.00 97.38 277 ALA A C 1
ATOM 2189 O O . ALA A 1 277 ? -19.450 -0.726 3.732 1.00 97.38 277 ALA A O 1
ATOM 2190 N N . ALA A 1 278 ? -17.564 0.501 3.664 1.00 95.81 278 ALA A N 1
ATOM 2191 C CA . ALA A 1 278 ? -18.234 1.773 3.434 1.00 95.81 278 ALA A CA 1
ATOM 2192 C C . ALA A 1 278 ? -18.120 2.188 1.959 1.00 95.81 278 ALA A C 1
ATOM 2194 O O . ALA A 1 278 ? -17.073 1.998 1.330 1.00 95.81 278 ALA A O 1
ATOM 2195 N N . GLU A 1 279 ? -19.186 2.764 1.421 1.00 93.12 279 GLU A N 1
ATOM 2196 C CA . GLU A 1 279 ? -19.268 3.280 0.053 1.00 93.12 279 GLU A CA 1
ATOM 2197 C C . GLU A 1 279 ? -20.114 4.558 -0.002 1.00 93.12 279 GLU A C 1
ATOM 2199 O O . GLU A 1 279 ? -20.840 4.870 0.941 1.00 93.12 279 GLU A O 1
ATOM 2204 N N . ALA A 1 280 ? -20.018 5.303 -1.103 1.00 91.38 280 ALA A N 1
ATOM 2205 C CA . ALA A 1 280 ? -20.810 6.511 -1.300 1.00 91.38 280 ALA A CA 1
ATOM 2206 C C . ALA A 1 280 ? -22.282 6.163 -1.576 1.00 91.38 280 ALA A C 1
ATOM 2208 O O . ALA A 1 280 ? -22.578 5.346 -2.451 1.00 91.38 280 ALA A O 1
ATOM 2209 N N . LEU A 1 281 ? -23.213 6.833 -0.896 1.00 92.69 281 LEU A N 1
ATOM 2210 C CA . LEU A 1 281 ? -24.655 6.633 -1.065 1.00 92.69 281 LEU A CA 1
ATOM 2211 C C . LEU A 1 281 ? -25.126 6.940 -2.492 1.00 92.69 281 LEU A C 1
ATOM 2213 O O . LEU A 1 281 ? -26.078 6.327 -2.968 1.00 92.69 281 LEU A O 1
ATOM 2217 N N . GLN A 1 282 ? -24.448 7.850 -3.193 1.00 89.81 282 GLN A N 1
ATOM 2218 C CA . GLN A 1 282 ? -24.755 8.207 -4.581 1.00 89.81 282 GLN A CA 1
ATOM 2219 C C . GLN A 1 282 ? -24.190 7.211 -5.605 1.00 89.81 282 GLN A C 1
ATOM 2221 O O . GLN A 1 282 ? -24.579 7.264 -6.768 1.00 89.81 282 GLN A O 1
ATOM 2226 N N . CYS A 1 283 ? -23.298 6.296 -5.203 1.00 87.31 283 CYS A N 1
ATOM 2227 C CA . CYS A 1 283 ? -22.844 5.169 -6.028 1.00 87.31 283 CYS A CA 1
ATOM 2228 C C . CYS A 1 283 ? -22.821 3.862 -5.203 1.00 87.31 283 CYS A C 1
ATOM 2230 O O . CYS A 1 283 ? -21.751 3.302 -4.944 1.00 87.31 283 CYS A O 1
ATOM 2232 N N . PRO A 1 284 ? -24.001 3.375 -4.766 1.00 90.19 284 PRO A N 1
ATOM 2233 C CA . PRO A 1 284 ? -24.131 2.276 -3.812 1.00 90.19 284 PRO A CA 1
ATOM 2234 C C . PRO A 1 284 ? -23.988 0.915 -4.513 1.00 90.19 284 PRO A C 1
ATOM 2236 O O . PRO A 1 284 ? -24.963 0.177 -4.707 1.00 90.19 284 PRO A O 1
ATOM 2239 N N . THR A 1 285 ? -22.766 0.609 -4.950 1.00 90.00 285 THR A N 1
ATOM 2240 C CA . THR A 1 285 ? -22.444 -0.581 -5.750 1.00 90.00 285 THR A CA 1
ATOM 2241 C C . THR A 1 285 ? -22.686 -1.867 -4.958 1.00 90.00 285 THR A C 1
ATOM 2243 O O . THR A 1 285 ? -23.282 -2.804 -5.483 1.00 90.00 285 THR A O 1
ATOM 2246 N N . LEU A 1 286 ? -22.260 -1.921 -3.694 1.00 92.31 286 LEU A N 1
ATOM 2247 C CA . LEU A 1 286 ? -22.438 -3.084 -2.821 1.00 92.31 286 LEU A CA 1
ATOM 2248 C C . LEU A 1 286 ? -23.834 -3.124 -2.187 1.00 92.31 286 LEU A C 1
ATOM 2250 O O . LEU A 1 286 ? -24.389 -4.205 -1.999 1.00 92.31 286 LEU A O 1
ATOM 2254 N N . TYR A 1 287 ? -24.395 -1.965 -1.834 1.00 91.81 287 TYR A N 1
ATOM 2255 C CA . TYR A 1 287 ? -25.635 -1.860 -1.067 1.00 91.81 287 TYR A CA 1
ATOM 2256 C C . TYR A 1 287 ? -26.885 -2.053 -1.930 1.00 91.81 287 TYR A C 1
ATOM 2258 O O . TYR A 1 287 ? -27.812 -2.741 -1.505 1.00 91.81 287 TYR A O 1
ATOM 2266 N N . LEU A 1 288 ? -26.918 -1.482 -3.141 1.00 90.62 288 LEU A N 1
ATOM 2267 C CA . LEU A 1 288 ? -28.101 -1.504 -4.017 1.00 90.62 288 LEU A CA 1
ATOM 2268 C C . LEU A 1 288 ? -27.827 -2.068 -5.416 1.00 90.62 288 LEU A C 1
ATOM 2270 O O . LEU A 1 288 ? -28.708 -1.991 -6.271 1.00 90.62 288 LEU A O 1
ATOM 2274 N N . ASN A 1 289 ? -26.630 -2.607 -5.680 1.00 87.00 289 ASN A N 1
ATOM 2275 C CA . ASN A 1 289 ? -26.171 -2.897 -7.048 1.00 87.00 289 ASN A CA 1
ATOM 2276 C C . ASN A 1 289 ? -26.335 -1.671 -7.971 1.00 87.00 289 ASN A C 1
ATOM 2278 O O . ASN A 1 289 ? -26.664 -1.798 -9.152 1.00 87.00 289 ASN A O 1
ATOM 2282 N N . GLY A 1 290 ? -26.191 -0.474 -7.393 1.00 77.44 290 GLY A N 1
ATOM 2283 C CA . GLY A 1 290 ? -26.466 0.796 -8.047 1.00 77.44 290 GLY A CA 1
ATOM 2284 C C . GLY A 1 290 ? -25.228 1.392 -8.707 1.00 77.44 290 GLY A C 1
ATOM 2285 O O . GLY A 1 290 ? -24.094 1.070 -8.364 1.00 77.44 290 GLY A O 1
ATOM 2286 N N . PHE A 1 291 ? -25.468 2.317 -9.632 1.00 79.31 291 PHE A N 1
ATOM 2287 C CA . PHE A 1 291 ? -24.445 3.113 -10.301 1.00 79.31 291 PHE A CA 1
ATOM 2288 C C . PHE A 1 291 ? -24.759 4.594 -10.101 1.00 79.31 291 PHE A C 1
ATOM 2290 O O . PHE A 1 291 ? -25.926 4.984 -10.086 1.00 79.31 291 PHE A O 1
ATOM 2297 N N . GLY A 1 292 ? -23.729 5.430 -10.005 1.00 81.69 292 GLY A N 1
ATOM 2298 C CA . GLY A 1 292 ? -23.898 6.879 -9.970 1.00 81.69 292 GLY A CA 1
ATOM 2299 C C . GLY A 1 292 ? -22.569 7.619 -9.894 1.00 81.69 292 GLY A C 1
ATOM 2300 O O . GLY A 1 292 ? -21.507 7.025 -10.069 1.00 81.69 292 GLY A O 1
ATOM 2301 N N . GLY A 1 293 ? -22.627 8.932 -9.689 1.00 79.44 293 GLY A N 1
ATOM 2302 C CA . GLY A 1 293 ? -21.454 9.786 -9.501 1.00 79.44 293 GLY A CA 1
ATOM 2303 C C . GLY A 1 293 ? -21.465 10.415 -8.112 1.00 79.44 293 GLY A C 1
ATOM 2304 O O . GLY A 1 293 ? -22.526 10.739 -7.587 1.00 79.44 293 GLY A O 1
ATOM 2305 N N . HIS A 1 294 ? -20.288 10.601 -7.520 1.00 83.19 294 HIS A N 1
ATOM 2306 C CA . HIS A 1 294 ? -20.117 11.258 -6.223 1.00 83.19 294 HIS A CA 1
ATOM 2307 C C . HIS A 1 294 ? -18.811 12.052 -6.183 1.00 83.19 294 HIS A C 1
ATOM 2309 O O . HIS A 1 294 ? -17.981 11.961 -7.085 1.00 83.19 294 HIS A O 1
ATOM 2315 N N . ARG 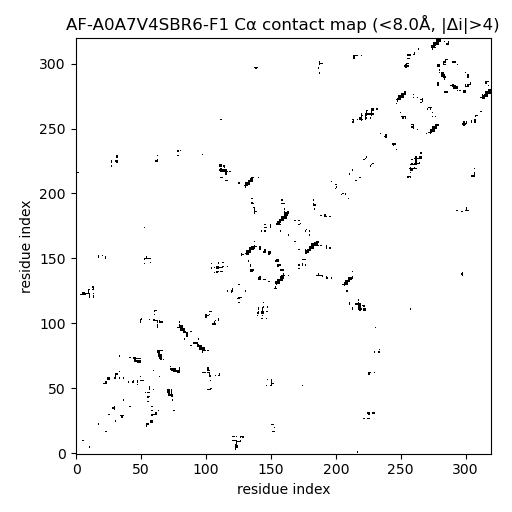A 1 295 ? -18.631 12.826 -5.107 1.00 79.31 295 ARG A N 1
ATOM 2316 C CA . ARG A 1 295 ? -17.436 13.658 -4.875 1.00 79.31 295 ARG A CA 1
ATOM 2317 C C . ARG A 1 295 ? -16.476 13.093 -3.824 1.00 79.31 295 ARG A C 1
ATOM 2319 O O . ARG A 1 295 ? -15.465 13.716 -3.530 1.00 79.31 295 ARG A O 1
ATOM 2326 N N . ILE A 1 296 ? -16.788 11.934 -3.242 1.00 84.12 296 ILE A N 1
ATOM 2327 C CA . ILE A 1 296 ? -15.901 11.253 -2.289 1.00 84.12 296 ILE A CA 1
ATOM 2328 C C . ILE A 1 296 ? -14.782 10.533 -3.061 1.00 84.12 296 ILE A C 1
ATOM 2330 O O . ILE A 1 296 ? -14.952 9.390 -3.471 1.00 84.12 296 ILE A O 1
ATOM 2334 N N . GLU A 1 297 ? -13.667 11.213 -3.319 1.00 84.44 297 GLU A N 1
ATOM 2335 C CA . GLU A 1 297 ? -12.561 10.662 -4.118 1.00 84.44 297 GLU A CA 1
ATOM 2336 C C . GLU A 1 297 ? -11.920 9.413 -3.475 1.00 84.44 297 GLU A C 1
ATOM 2338 O O . GLU A 1 297 ? -11.747 9.327 -2.255 1.00 84.44 297 GLU A O 1
ATOM 2343 N N . GLY A 1 298 ? -11.524 8.445 -4.311 1.00 84.75 298 GLY A N 1
ATOM 2344 C CA . GLY A 1 298 ? -10.823 7.224 -3.897 1.00 84.75 298 GLY A CA 1
ATOM 2345 C C . GLY A 1 298 ? -11.689 6.039 -3.435 1.00 84.75 298 GLY A C 1
ATOM 2346 O O . GLY A 1 298 ? -11.115 5.029 -3.003 1.00 84.75 298 GLY A O 1
ATOM 2347 N N . ILE A 1 299 ? -13.022 6.135 -3.517 1.00 88.19 299 ILE A N 1
ATOM 2348 C CA . ILE A 1 299 ? -13.987 5.057 -3.212 1.00 88.19 299 ILE A CA 1
ATOM 2349 C C . ILE A 1 299 ? -15.085 4.977 -4.286 1.00 88.19 299 ILE A C 1
ATOM 2351 O O . ILE A 1 299 ? -15.176 5.875 -5.108 1.00 88.19 299 ILE A O 1
ATOM 2355 N N . GLY A 1 300 ? -15.948 3.952 -4.255 1.00 82.56 300 GLY A N 1
ATOM 2356 C CA . GLY A 1 300 ? -17.208 3.958 -5.024 1.00 82.56 300 GLY A CA 1
ATOM 2357 C C . GLY A 1 300 ? -17.058 3.818 -6.549 1.00 82.56 300 GLY A C 1
ATOM 2358 O O . GLY A 1 300 ? -17.800 4.427 -7.317 1.00 82.56 300 GLY A O 1
ATOM 2359 N N . ASP A 1 301 ? -16.133 2.969 -7.001 1.00 80.19 301 ASP A N 1
ATOM 2360 C CA . ASP A 1 301 ? -15.699 2.838 -8.405 1.00 80.19 301 ASP A CA 1
ATOM 2361 C C . ASP A 1 301 ? -16.665 2.056 -9.335 1.00 80.19 301 ASP A C 1
ATOM 2363 O O . ASP A 1 301 ? -16.235 1.487 -10.345 1.00 80.19 301 ASP A O 1
ATOM 2367 N N . LYS A 1 302 ? -17.969 1.999 -9.019 1.00 83.94 302 LYS A N 1
ATOM 2368 C CA . LYS A 1 302 ? -19.039 1.388 -9.848 1.00 83.94 302 LYS A CA 1
ATOM 2369 C C . LYS A 1 302 ? -18.887 -0.113 -10.151 1.00 83.94 302 LYS A C 1
ATOM 2371 O O . LYS A 1 302 ? -19.542 -0.633 -11.051 1.00 83.94 302 LYS A O 1
ATOM 2376 N N . HIS A 1 303 ? -18.015 -0.831 -9.454 1.00 87.81 303 HIS A N 1
ATOM 2377 C CA . HIS A 1 303 ? -17.880 -2.281 -9.589 1.00 87.81 303 HIS A CA 1
ATOM 2378 C C . HIS A 1 303 ? -17.357 -2.904 -8.295 1.00 87.81 303 HIS A C 1
ATOM 2380 O O . HIS A 1 303 ? -16.750 -2.224 -7.469 1.00 87.81 303 HIS A O 1
ATOM 2386 N N . VAL A 1 304 ? -17.571 -4.211 -8.130 1.00 91.56 304 VAL A N 1
ATOM 2387 C CA . VAL A 1 304 ? -16.986 -4.983 -7.027 1.00 91.56 304 VAL A CA 1
ATOM 2388 C C . VAL A 1 304 ? -15.613 -5.508 -7.469 1.00 91.56 304 VAL A C 1
ATOM 2390 O O . VAL A 1 304 ? -15.559 -6.297 -8.417 1.00 91.56 304 VAL A O 1
ATOM 2393 N N . PRO A 1 305 ? -14.500 -5.095 -6.831 1.00 92.88 305 PRO A N 1
ATOM 2394 C CA . PRO A 1 305 ? -13.159 -5.515 -7.238 1.00 92.88 305 PRO A CA 1
ATOM 2395 C C . PRO A 1 305 ? -12.932 -7.014 -7.034 1.00 92.88 305 PRO A C 1
ATOM 2397 O O . PRO A 1 305 ? -13.377 -7.592 -6.042 1.00 92.88 305 PRO A O 1
ATOM 2400 N N . TRP A 1 306 ? -12.147 -7.638 -7.913 1.00 94.25 306 TRP A N 1
ATOM 2401 C CA . TRP A 1 306 ? -11.832 -9.069 -7.833 1.00 94.25 306 TRP A CA 1
ATOM 2402 C C . TRP A 1 306 ? -11.063 -9.448 -6.559 1.00 94.25 306 TRP A C 1
ATOM 2404 O O . TRP A 1 306 ? -11.190 -10.563 -6.053 1.00 94.25 306 TRP A O 1
ATOM 2414 N N . ILE A 1 307 ? -10.280 -8.515 -6.015 1.00 95.56 307 ILE A N 1
ATOM 2415 C CA . ILE A 1 307 ? -9.538 -8.728 -4.766 1.00 95.56 307 ILE A CA 1
ATOM 2416 C C . ILE A 1 307 ? -10.398 -8.585 -3.499 1.00 95.56 307 ILE A C 1
ATOM 2418 O O . ILE A 1 307 ? -9.903 -8.856 -2.403 1.00 95.56 307 ILE A O 1
ATOM 2422 N N . HIS A 1 308 ? -11.664 -8.159 -3.603 1.00 96.19 308 HIS A N 1
ATOM 2423 C CA . HIS A 1 308 ? -12.539 -7.989 -2.440 1.00 96.19 308 HIS A CA 1
ATOM 2424 C C . HIS A 1 308 ? -13.046 -9.343 -1.930 1.00 96.19 308 HIS A C 1
ATOM 2426 O O . HIS A 1 308 ? -13.848 -10.022 -2.569 1.00 96.19 308 HIS A O 1
ATOM 2432 N N . ASN A 1 309 ? -12.649 -9.714 -0.711 1.00 95.75 309 ASN A N 1
ATOM 2433 C CA . ASN A 1 309 ? -13.228 -10.850 0.004 1.00 95.75 309 ASN A CA 1
ATOM 2434 C C . ASN A 1 309 ? -14.624 -10.522 0.579 1.00 95.75 309 ASN A C 1
ATOM 2436 O O . ASN A 1 309 ? -14.805 -10.337 1.787 1.00 95.75 309 ASN A O 1
ATOM 2440 N N . VAL A 1 310 ? -15.636 -10.466 -0.290 1.00 94.38 310 VAL A N 1
ATOM 2441 C CA . VAL A 1 310 ? -17.028 -10.164 0.102 1.00 94.38 310 VAL A CA 1
ATOM 2442 C C . VAL A 1 310 ? -17.591 -11.172 1.108 1.00 94.38 310 VAL A C 1
ATOM 2444 O O . VAL A 1 310 ? -18.367 -10.801 1.982 1.00 94.38 310 VAL A O 1
ATOM 2447 N N . ARG A 1 311 ? -17.132 -12.433 1.070 1.00 94.50 311 ARG A N 1
ATOM 2448 C CA . ARG A 1 311 ? -17.556 -13.490 2.009 1.00 94.50 311 ARG A CA 1
ATOM 2449 C C . ARG A 1 311 ? -17.150 -13.210 3.451 1.00 94.50 311 ARG A C 1
ATOM 2451 O O . ARG A 1 311 ? -17.720 -13.810 4.359 1.00 94.50 311 ARG A O 1
ATOM 2458 N N . ASN A 1 312 ? -16.161 -12.345 3.657 1.00 94.56 312 ASN A N 1
ATOM 2459 C CA . ASN A 1 312 ? -15.714 -11.944 4.982 1.00 94.56 312 ASN A CA 1
ATOM 2460 C C . ASN A 1 312 ? -16.189 -10.535 5.371 1.00 94.56 312 ASN A C 1
ATOM 2462 O O . ASN A 1 312 ? -15.818 -10.050 6.437 1.00 94.56 312 ASN A O 1
ATOM 2466 N N . THR A 1 313 ? -17.021 -9.887 4.553 1.00 96.50 313 THR A N 1
ATOM 2467 C CA . THR A 1 313 ? -17.645 -8.595 4.869 1.00 96.50 313 THR A CA 1
ATOM 2468 C C . THR A 1 313 ? -18.978 -8.842 5.582 1.00 96.50 313 THR A C 1
ATOM 2470 O O . THR A 1 313 ? -19.830 -9.551 5.059 1.00 96.50 313 THR A O 1
ATOM 2473 N N . ASP A 1 314 ? -19.156 -8.299 6.789 1.00 97.94 314 ASP A N 1
ATOM 2474 C CA . ASP A 1 314 ? -20.380 -8.491 7.583 1.00 97.94 314 ASP A CA 1
ATOM 2475 C C . ASP A 1 314 ? -21.442 -7.420 7.310 1.00 97.94 314 ASP A C 1
ATOM 2477 O O . ASP A 1 314 ? -22.631 -7.682 7.472 1.00 97.94 314 ASP A O 1
ATOM 2481 N N . ILE A 1 315 ? -21.011 -6.195 6.994 1.00 97.62 315 ILE A N 1
ATOM 2482 C CA . ILE A 1 315 ? -21.872 -5.010 6.919 1.00 97.62 315 ILE A CA 1
ATOM 2483 C C . ILE A 1 315 ? -21.473 -4.175 5.697 1.00 97.62 315 ILE A C 1
ATOM 2485 O O . ILE A 1 315 ? -20.286 -3.997 5.421 1.00 97.62 315 ILE A O 1
ATOM 2489 N N . VAL A 1 316 ? -22.464 -3.625 5.000 1.00 96.44 316 VAL A N 1
ATOM 2490 C CA . VAL A 1 316 ? -22.279 -2.560 4.007 1.00 96.44 316 VAL A CA 1
ATOM 2491 C C . VAL A 1 316 ? -22.875 -1.273 4.575 1.00 96.44 316 VAL A C 1
ATOM 2493 O O . VAL A 1 316 ? -23.977 -1.299 5.123 1.00 96.44 316 VAL A O 1
ATOM 2496 N N . ILE A 1 317 ? -22.132 -0.169 4.490 1.00 95.62 317 ILE A N 1
ATOM 2497 C CA . ILE A 1 317 ? -22.531 1.153 4.984 1.00 95.62 317 ILE A CA 1
ATOM 2498 C C . ILE A 1 317 ? -22.491 2.130 3.808 1.00 95.62 317 ILE A C 1
ATOM 2500 O O . ILE A 1 317 ? -21.425 2.380 3.253 1.00 95.62 317 ILE A O 1
ATOM 2504 N N . ALA A 1 318 ? -23.635 2.708 3.455 1.00 93.31 318 ALA A N 1
ATOM 2505 C CA . ALA A 1 318 ? -23.707 3.800 2.493 1.00 93.31 318 ALA A CA 1
ATOM 2506 C C . ALA A 1 318 ? -23.630 5.145 3.234 1.00 93.31 318 ALA A C 1
ATOM 2508 O O . ALA A 1 318 ? -24.396 5.367 4.175 1.00 93.31 318 ALA A O 1
ATOM 2509 N N . ILE A 1 319 ? -22.695 6.011 2.839 1.00 90.31 319 ILE A N 1
ATOM 2510 C CA . ILE A 1 319 ? -22.447 7.321 3.464 1.00 90.31 319 ILE A CA 1
ATOM 2511 C C . ILE A 1 319 ? -22.588 8.457 2.443 1.00 90.31 319 ILE A C 1
ATOM 2513 O O . ILE A 1 319 ? -22.235 8.276 1.278 1.00 90.31 319 ILE A O 1
ATOM 2517 N N . ASP A 1 320 ? -23.100 9.605 2.883 1.00 82.75 320 ASP A N 1
ATOM 2518 C CA . ASP A 1 320 ? -23.180 10.864 2.123 1.00 82.75 320 ASP A CA 1
ATOM 2519 C C . ASP A 1 320 ? -22.219 11.894 2.737 1.00 82.75 320 ASP A C 1
ATOM 2521 O O . ASP A 1 320 ? -22.286 12.074 3.978 1.00 82.75 320 ASP A O 1
#

Radius of gyration: 19.64 Å; Cα contacts (8 Å, |Δi|>4): 637; chains: 1; bounding box: 52×39×59 Å

Solvent-accessible surface area (backbone atoms only — not comparable to full-atom values): 17219 Å² total; per-residue (Å²): 130,89,82,82,70,67,35,66,70,38,26,51,54,43,54,50,52,27,60,79,69,70,43,67,86,67,50,70,68,28,34,60,35,62,83,72,46,56,65,77,56,57,62,55,29,39,82,41,47,70,70,51,92,42,32,72,48,58,63,38,51,27,62,26,34,53,93,63,95,58,78,51,77,46,51,71,54,67,66,38,62,48,75,58,54,48,90,79,68,76,43,93,70,86,46,71,46,78,50,44,62,55,21,43,88,46,34,57,32,30,36,31,30,46,31,45,52,49,62,28,40,78,24,19,75,43,42,56,87,72,29,30,44,30,22,56,29,61,52,61,47,22,56,19,32,40,49,49,21,48,36,68,64,31,47,21,32,40,32,31,32,57,71,53,59,68,68,60,58,52,52,43,52,75,63,60,42,73,41,78,46,71,29,78,50,45,80,68,46,57,65,51,42,48,52,51,50,52,51,51,43,72,76,50,46,81,44,44,47,78,54,45,56,35,66,36,55,26,18,23,50,34,19,23,60,38,52,18,47,46,53,52,51,53,50,52,60,54,26,76,81,38,77,84,63,72,76,58,68,48,78,29,75,30,32,46,28,22,67,50,30,14,44,65,44,40,34,77,77,38,73,82,33,40,26,30,43,29,32,36,53,53,14,25,36,88,80,68,74,33,72,57,73,78,86,67,80,76,37,32,59,65,60,85,32,75,49,43,64,63,92,69,48,73,42,76,43,71,46,130

Mean predicted aligned error: 4.19 Å